Protein 8RHA (pdb70)

Secondary structure (DSSP, 8-state):
-EEEEEE--TTS-GGGEEEEEETTEEEEEEEEE-TTS-EEEEEEEEEE--TTB-GGG-EEEE-TTS-EEEEEEB--/-PPPPEEEEEE--TTS-GGGEEEEEETTEEEEEEEEE-TTSSEEEEEEEEEE--TTB-GGG-EEEE-TTS-EEEEEEB--/-EEEEEE--TTS-GGGEEEEEETTEEEEEEEEE-TT--EEEEEEEEEE--TTB-GGG-EEEE-TTS-EEEEEEB-

Foldseek 3Di:
DKDKDKAAPQVADPVQWDWDDDFQKIKIKGFDADPVRHTPDIDMDIDGHPPQWGPVQWDWDQDPSRIIMIMTDGHD/DDFADKDKDKAAQQVADPVQWDWDDDFFKIKIKGFDADPVGHTDDIDMDIDGHDPQWGRVQWDKDQDPSRMMMIMTTGHD/DKDKDKAAQQVADPVQWDWDFDFFKIKIKGFDADPVGHTPDIDMDIDGHDPQWGRVQWDKDADPSGMMMIMTDGD

InterPro domains:
  IPR001436 Alpha crystallin/Small heat shock protein, animal type [PR00299] (76-96)
  IPR001436 Alpha crystallin/Small heat shock protein, animal type [PR00299] (132-153)
  IPR002068 Alpha crystallin/Hsp20 domain [PF00011] (76-159)
  IPR002068 Alpha crystallin/Hsp20 domain [PS01031] (62-170)
  IPR008978 HSP20-like chaperone [G3DSA:2.60.40.790] (66-163)
  IPR008978 HSP20-like chaperone [SSF49764] (74-158)
  IPR037885 Heat shock protein beta-7, ACD domain [cd06479] (73-153)

Nearest PDB structures (foldseek):
  8rha-assembly1_A  TM=9.600E-01  e=6.305E-13  Homo sapiens
  4m5t-assembly3_C  TM=8.493E-01  e=4.809E-07  Homo sapiens
  4ydz-assembly1_B  TM=8.385E-01  e=1.615E-06  Caenorhabditis elegans
  2bol-assembly1_A  TM=8.672E-01  e=1.383E-05  Taenia saginata
  6dv5-assembly1_V  TM=8.567E-01  e=5.477E-05  Homo sapiens

B-factor: mean 62.65, std 20.01, range [32.76, 140.18]

Radius of gyration: 18.68 Å; Cα contacts (8 Å, |Δi|>4): 519; chains: 3; bounding box: 46×53×41 Å

Sequence (231 aa):
DAYEFAVDVRDFSPEDIIVTTSNNHIEVRAEKLAADGTVMNTFAHKSQLPEDVDPTSVTSALREDGSLTIRARRHPKTLGDAYEFAVDVRDFSPEDIIVTTSNNHHIEVRAEKLAADGTVMNTFAHKSQLPEDVDPTSVTSALREDGSLTIRARRHPDAYEFAVDVRDFSPEDIIVTTSNNHIEVRAEKLAADGTVMNTFAHKSQLPEDVDPTSVTSALREDGSLTIRARRH

GO terms:
  GO:0005634 nucleus (C, IDA)
  GO:0005737 cytoplasm (C, IDA)
  GO:0005515 protein binding (F, TAS)
  GO:0006986 response to unfolded protein (P, TAS)
  GO:0008016 regulation of heart contraction (P, TAS)
  GO:0005515 protein binding (F, IPI)

Structure (mmCIF, N/CA/C/O backbone):
data_8RHA
#
_entry.id   8RHA
#
_cell.length_a   57.858
_cell.length_b   57.858
_cell.length_c   167.340
_cell.angle_alpha   90.00
_cell.angle_beta   90.00
_cell.angle_gamma   90.00
#
_symmetry.space_group_name_H-M   'P 41 21 2'
#
loop_
_entity.id
_entity.type
_entity.pdbx_description
1 polymer 'Heat shock protein beta-7'
2 water water
#
loop_
_atom_site.group_PDB
_atom_site.id
_atom_site.type_symbol
_atom_site.label_atom_id
_atom_site.label_alt_id
_atom_site.label_comp_id
_atom_site.label_asym_id
_atom_site.label_entity_id
_atom_site.label_seq_id
_atom_site.pdbx_PDB_ins_code
_atom_site.Cartn_x
_atom_site.Cartn_y
_atom_site.Cartn_z
_atom_site.occupancy
_atom_site.B_iso_or_equiv
_atom_site.auth_seq_id
_atom_si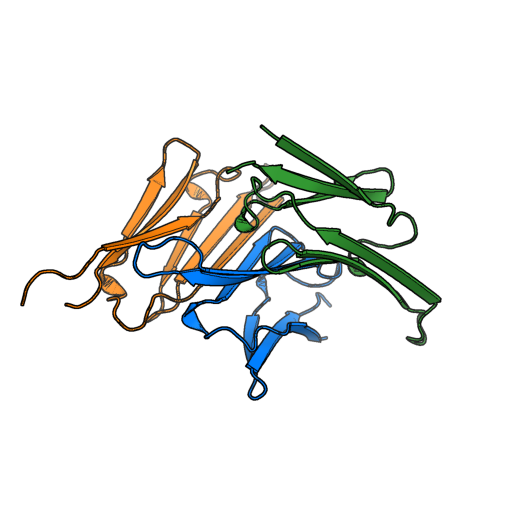te.auth_comp_id
_atom_site.auth_asym_id
_atom_site.auth_atom_id
_atom_site.pdbx_PDB_model_num
ATOM 1 N N . ASP A 1 10 ? 24.295 33.906 -2.164 1.00 97.43 85 ASP A N 1
ATOM 2 C CA . ASP A 1 10 ? 24.595 33.168 -0.907 1.00 96.39 85 ASP A CA 1
ATOM 3 C C . ASP A 1 10 ? 23.360 32.365 -0.492 1.00 91.31 85 ASP A C 1
ATOM 4 O O . ASP A 1 10 ? 22.230 32.824 -0.638 1.00 88.94 85 ASP A O 1
ATOM 9 N N . ALA A 1 11 ? 23.597 31.161 0.037 1.00 88.43 86 ALA A N 1
ATOM 10 C CA . ALA A 1 11 ? 22.530 30.192 0.221 1.00 82.87 86 ALA A CA 1
ATOM 11 C C . ALA A 1 11 ? 21.845 30.408 1.570 1.00 78.93 86 ALA A C 1
ATOM 12 O O . ALA A 1 11 ? 22.480 30.836 2.523 1.00 82.19 86 ALA A O 1
ATOM 14 N N . TYR A 1 12 ? 20.542 30.103 1.629 1.00 70.76 87 TYR A N 1
ATOM 15 C CA . TYR A 1 12 ? 19.778 30.061 2.865 1.00 65.41 87 TYR A CA 1
ATOM 16 C C . TYR A 1 12 ? 19.137 28.684 2.973 1.00 61.43 87 TYR A C 1
ATOM 17 O O . TYR A 1 12 ? 18.695 28.114 1.979 1.00 61.10 87 TYR A O 1
ATOM 26 N N . GLU A 1 13 ? 19.079 28.149 4.195 1.00 58.81 88 GLU A N 1
ATOM 27 C CA . GLU A 1 13 ? 18.608 26.796 4.398 1.00 55.23 88 GLU A CA 1
ATOM 28 C C . GLU A 1 13 ? 18.139 26.625 5.838 1.00 53.54 88 GLU A C 1
ATOM 29 O O . GLU A 1 13 ? 18.739 27.150 6.769 1.00 53.53 88 GLU A O 1
ATOM 35 N N . PHE A 1 14 ? 17.064 25.861 6.021 1.00 50.46 89 PHE A N 1
ATOM 36 C CA . PHE A 1 14 ? 16.684 25.406 7.349 1.00 48.05 89 PHE A CA 1
ATOM 37 C C . PHE A 1 14 ? 15.997 24.057 7.199 1.00 45.67 89 PHE A C 1
ATOM 38 O O . PHE A 1 14 ? 15.614 23.670 6.091 1.00 45.06 89 PHE A O 1
ATOM 46 N N . ALA A 1 15 ? 15.885 23.357 8.331 1.00 45.30 90 ALA A N 1
ATOM 47 C CA . ALA A 1 15 ? 15.390 21.987 8.366 1.00 44.24 90 ALA A CA 1
ATOM 48 C C . ALA A 1 15 ? 14.160 21.914 9.251 1.00 42.18 90 ALA A C 1
ATOM 49 O O . ALA A 1 15 ? 14.088 22.624 10.237 1.00 42.58 90 ALA A O 1
ATOM 51 N N . VAL A 1 16 ? 13.205 21.059 8.886 1.00 41.52 91 VAL A N 1
ATOM 52 C CA . VAL A 1 16 ? 11.981 20.902 9.649 1.00 41.85 91 VAL A CA 1
ATOM 53 C C . VAL A 1 16 ? 11.784 19.415 9.895 1.00 43.29 91 VAL A C 1
ATOM 54 O O . VAL A 1 16 ? 11.880 18.617 8.975 1.00 41.82 91 VAL A O 1
ATOM 58 N N . ASP A 1 17 ? 11.456 19.063 11.138 1.00 46.32 92 ASP A N 1
ATOM 59 C CA . ASP A 1 17 ? 11.338 17.678 11.535 1.00 48.43 92 ASP A CA 1
ATOM 60 C C . ASP A 1 17 ? 9.943 17.168 11.208 1.00 47.89 92 ASP A C 1
ATOM 61 O O . ASP A 1 17 ? 9.020 17.386 11.979 1.00 50.31 92 ASP A O 1
ATOM 66 N N . VAL A 1 18 ? 9.829 16.462 10.080 1.00 47.12 93 VAL A N 1
ATOM 67 C CA . VAL A 1 18 ? 8.593 15.822 9.665 1.00 47.98 93 VAL A CA 1
ATOM 68 C C . VAL A 1 18 ? 8.792 14.306 9.604 1.00 49.87 93 VAL A C 1
ATOM 69 O O . VAL A 1 18 ? 8.173 13.652 8.776 1.00 49.25 93 VAL A O 1
ATOM 73 N N . ARG A 1 19 ? 9.594 13.751 10.514 1.00 51.93 94 ARG A N 1
ATOM 74 C CA . ARG A 1 19 ? 9.997 12.347 10.435 1.00 56.32 94 ARG A CA 1
ATOM 75 C C . ARG A 1 19 ? 8.832 11.360 10.568 1.00 57.05 94 ARG A C 1
ATOM 76 O O . ARG A 1 19 ? 8.933 10.230 10.110 1.00 57.41 94 ARG A O 1
ATOM 84 N N . ASP A 1 20 ? 7.711 11.780 11.154 1.00 57.26 95 ASP A N 1
ATOM 85 C CA . ASP A 1 20 ? 6.565 10.902 11.304 1.00 59.97 95 ASP A CA 1
ATOM 86 C C . ASP A 1 20 ? 5.708 10.847 10.042 1.00 59.92 95 ASP A C 1
ATOM 87 O O . ASP A 1 20 ? 4.675 10.191 10.053 1.00 64.43 95 ASP A O 1
ATOM 92 N N . PHE A 1 21 ? 6.105 11.531 8.963 1.00 57.57 96 PHE A N 1
ATOM 93 C CA . PHE A 1 21 ? 5.253 11.668 7.793 1.00 56.35 96 PHE A CA 1
ATOM 94 C C . PHE A 1 21 ? 5.993 11.172 6.554 1.00 56.89 96 PHE A C 1
ATOM 95 O O . PHE A 1 21 ? 7.219 11.195 6.507 1.00 54.76 96 PHE A O 1
ATOM 103 N N . SER A 1 22 ? 5.232 10.764 5.542 1.00 59.13 97 SER A N 1
ATOM 104 C CA . SER A 1 22 ? 5.807 10.356 4.275 1.00 63.08 97 SER A CA 1
ATOM 105 C C . SER A 1 22 ? 5.864 11.563 3.350 1.00 61.03 97 SER A C 1
ATOM 106 O O . SER A 1 22 ? 5.117 12.528 3.531 1.00 63.44 97 SER A O 1
ATOM 109 N N . PRO A 1 23 ? 6.702 11.522 2.289 1.00 60.22 98 PRO A N 1
ATOM 110 C CA . PRO A 1 23 ? 6.802 12.632 1.345 1.00 56.57 98 PRO A CA 1
ATOM 111 C C . PRO A 1 23 ? 5.457 13.074 0.774 1.00 53.37 98 PRO A C 1
ATOM 112 O O . PRO A 1 23 ? 5.228 14.256 0.601 1.00 52.07 98 PRO A O 1
ATOM 116 N N . GLU A 1 24 ? 4.556 12.134 0.498 1.00 54.75 99 GLU A N 1
ATOM 117 C CA . GLU A 1 24 ? 3.289 12.471 -0.134 1.00 56.32 99 GLU A CA 1
ATOM 118 C C . GLU A 1 24 ? 2.401 13.260 0.825 1.00 52.25 99 GLU A C 1
ATOM 119 O O . GLU A 1 24 ? 1.375 13.783 0.417 1.00 51.78 99 GLU A O 1
ATOM 125 N N . ASP A 1 25 ? 2.748 13.281 2.118 1.00 50.33 100 ASP A N 1
ATOM 126 C CA . ASP A 1 25 ? 1.919 13.913 3.128 1.00 47.99 100 ASP A CA 1
ATOM 127 C C . ASP A 1 25 ? 2.275 15.388 3.280 1.00 44.68 100 ASP A C 1
ATOM 128 O O . ASP A 1 25 ? 1.576 16.110 3.995 1.00 43.49 100 ASP A O 1
ATOM 133 N N . ILE A 1 26 ? 3.379 15.817 2.654 1.00 42.59 101 ILE A N 1
ATOM 134 C CA . ILE A 1 26 ? 3.949 17.124 2.925 1.00 40.74 101 ILE A CA 1
ATOM 135 C C . ILE A 1 26 ? 3.511 18.164 1.892 1.00 38.91 101 ILE A C 1
ATOM 136 O O . ILE A 1 26 ? 3.495 17.923 0.696 1.00 38.90 101 ILE A O 1
ATOM 141 N N . ILE A 1 27 ? 3.241 19.367 2.396 1.00 39.00 102 ILE A N 1
ATOM 142 C CA . ILE A 1 27 ? 2.875 20.519 1.599 1.00 38.77 102 ILE A CA 1
ATOM 143 C C . ILE A 1 27 ? 3.793 21.667 1.975 1.00 35.93 102 ILE A C 1
ATOM 144 O O . ILE A 1 27 ? 3.989 21.922 3.162 1.00 34.30 102 ILE A O 1
ATOM 149 N N . VAL A 1 28 ? 4.326 22.359 0.961 1.00 34.91 103 VAL A N 1
ATOM 150 C CA . VAL A 1 28 ? 5.086 23.571 1.204 1.00 34.40 103 VAL A CA 1
ATOM 151 C C . VAL A 1 28 ? 4.344 24.734 0.554 1.00 34.70 103 VAL A C 1
ATOM 152 O O . VAL A 1 28 ? 4.057 24.695 -0.632 1.00 36.41 103 VAL A O 1
ATOM 156 N N . THR A 1 29 ? 4.054 25.764 1.344 1.00 34.07 104 THR A N 1
ATOM 157 C CA . THR A 1 29 ? 3.375 26.950 0.858 1.00 36.67 104 THR A CA 1
ATOM 158 C C . THR A 1 29 ? 4.243 28.168 1.105 1.00 35.59 104 THR A C 1
ATOM 159 O O . THR A 1 29 ? 4.762 28.301 2.199 1.00 36.41 104 THR A O 1
ATOM 163 N N . THR A 1 30 ? 4.298 29.073 0.131 1.00 36.88 105 THR A N 1
ATOM 164 C CA . THR A 1 30 ? 4.858 30.385 0.361 1.00 36.74 105 THR A CA 1
ATOM 165 C C . THR A 1 30 ? 3.806 31.430 0.009 1.00 38.46 105 THR A C 1
ATOM 166 O O . THR A 1 30 ? 3.071 31.309 -0.961 1.00 40.48 105 THR A O 1
ATOM 170 N N . SER A 1 31 ? 3.790 32.472 0.829 1.00 38.35 106 SER A N 1
ATOM 171 C CA . SER A 1 31 ? 2.990 33.645 0.627 1.00 42.20 106 SER A CA 1
ATOM 172 C C . SER A 1 31 ? 3.867 34.868 0.903 1.00 43.70 106 SER A C 1
ATOM 173 O O . SER A 1 31 ? 4.162 35.150 2.057 1.00 43.18 106 SER A O 1
ATOM 176 N N . ASN A 1 32 ? 4.284 35.563 -0.163 1.00 46.43 107 ASN A N 1
ATOM 177 C CA . ASN A 1 32 ? 5.360 36.538 -0.094 1.00 48.08 107 ASN A CA 1
ATOM 178 C C . ASN A 1 32 ? 6.537 35.876 0.611 1.00 46.29 107 ASN A C 1
ATOM 179 O O . ASN A 1 32 ? 7.031 34.878 0.132 1.00 46.37 107 ASN A O 1
ATOM 184 N N . ASN A 1 33 ? 6.939 36.387 1.774 1.00 47.29 108 ASN A N 1
ATOM 185 C CA . ASN A 1 33 ? 8.107 35.856 2.458 1.00 47.52 108 ASN A CA 1
ATOM 186 C C . ASN A 1 33 ? 7.702 34.924 3.603 1.00 43.47 108 ASN A C 1
ATOM 187 O O . ASN A 1 33 ? 8.573 34.437 4.327 1.00 41.59 108 ASN A O 1
ATOM 192 N N . HIS A 1 34 ? 6.405 34.621 3.739 1.00 42.13 109 HIS A N 1
ATOM 193 C CA . HIS A 1 34 ? 5.946 33.640 4.709 1.00 41.30 109 HIS A CA 1
ATOM 194 C C . HIS A 1 34 ? 6.055 32.241 4.114 1.00 41.23 109 HIS A C 1
ATOM 195 O O . HIS A 1 34 ? 5.736 32.024 2.946 1.00 41.70 109 HIS A O 1
ATOM 202 N N . ILE A 1 35 ? 6.565 31.299 4.914 1.00 39.40 110 ILE A N 1
ATOM 203 C CA . ILE A 1 35 ? 6.692 29.936 4.461 1.00 37.87 110 ILE A CA 1
ATOM 204 C C . ILE A 1 35 ? 6.073 28.997 5.493 1.00 37.07 110 ILE A C 1
ATOM 205 O O . ILE A 1 35 ? 6.293 29.129 6.682 1.00 37.58 110 ILE A O 1
ATOM 210 N N . GLU A 1 36 ? 5.336 28.012 4.995 1.00 36.34 111 GLU A N 1
ATOM 211 C CA . GLU A 1 36 ? 4.672 27.021 5.818 1.00 36.80 111 GLU A CA 1
ATOM 212 C C . GLU A 1 36 ? 4.986 25.638 5.260 1.00 33.67 111 GLU A C 1
ATOM 213 O O . GLU A 1 36 ? 4.763 25.368 4.091 1.00 33.29 111 GLU A O 1
ATOM 219 N N . VAL A 1 37 ? 5.547 24.791 6.124 1.00 35.66 112 VAL A N 1
ATOM 220 C CA . VAL A 1 37 ? 5.658 23.360 5.896 1.00 35.43 112 VAL A CA 1
ATOM 221 C C . VAL A 1 37 ? 4.608 22.660 6.752 1.00 36.76 112 VAL A C 1
ATOM 222 O O . VAL A 1 37 ? 4.544 22.844 7.965 1.00 37.82 112 VAL A O 1
ATOM 226 N N . ARG A 1 38 ? 3.750 21.904 6.080 1.00 36.72 113 ARG A N 1
ATOM 227 C CA . ARG A 1 38 ? 2.591 21.278 6.666 1.00 39.54 113 ARG A CA 1
ATOM 228 C C . ARG A 1 38 ? 2.621 19.799 6.312 1.00 42.00 113 ARG A C 1
ATOM 229 O O . ARG A 1 38 ? 3.090 19.418 5.236 1.00 44.18 113 ARG A O 1
ATOM 237 N N . ALA A 1 39 ? 2.060 18.973 7.187 1.00 43.57 114 ALA A N 1
ATOM 238 C CA . ALA A 1 39 ? 1.957 17.550 6.915 1.00 45.13 114 ALA A CA 1
ATOM 239 C C . ALA A 1 39 ? 0.692 17.034 7.574 1.00 48.93 114 ALA A C 1
ATOM 240 O O . ALA A 1 39 ? 0.303 17.508 8.647 1.00 48.33 114 ALA A O 1
AT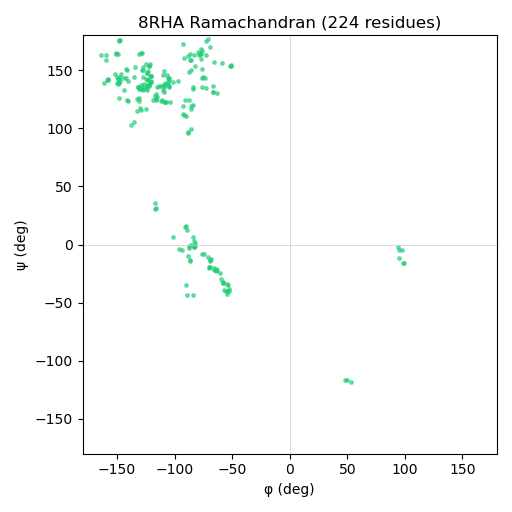OM 242 N N . GLU A 1 40 ? 0.039 16.104 6.875 1.00 52.94 115 GLU A N 1
ATOM 243 C CA . GLU A 1 40 ? -1.196 15.509 7.332 1.00 59.73 115 GLU A CA 1
ATOM 244 C C . GLU A 1 40 ? -1.205 14.031 6.963 1.00 63.28 115 GLU A C 1
ATOM 245 O O . GLU A 1 40 ? -0.764 13.639 5.877 1.00 67.40 115 GLU A O 1
ATOM 251 N N . LYS A 1 41 ? -1.773 13.218 7.853 1.00 64.44 116 LYS A N 1
ATOM 252 C CA . LYS A 1 41 ? -2.183 11.859 7.543 1.00 66.94 116 LYS A CA 1
ATOM 253 C C . LYS A 1 41 ? -3.704 11.826 7.590 1.00 68.37 116 LYS A C 1
ATOM 254 O O . LYS A 1 41 ? -4.294 12.377 8.527 1.00 66.52 116 LYS A O 1
ATOM 260 N N . LEU A 1 42 ? -4.324 11.163 6.603 1.00 71.42 117 LEU A N 1
ATOM 261 C CA . LEU A 1 42 ? -5.774 11.022 6.560 1.00 75.25 117 LEU A CA 1
ATOM 262 C C . LEU A 1 42 ? -6.168 9.592 6.897 1.00 77.99 117 LEU A C 1
ATOM 263 O O . LEU A 1 42 ? -5.495 8.658 6.477 1.00 78.35 117 LEU A O 1
ATOM 268 N N . ALA A 1 43 ? -7.240 9.450 7.687 1.00 80.74 118 ALA A N 1
ATOM 269 C CA . ALA A 1 43 ? -7.851 8.162 7.980 1.00 84.27 118 ALA A CA 1
ATOM 270 C C . ALA A 1 43 ? -8.568 7.636 6.743 1.00 86.96 118 ALA A C 1
ATOM 271 O O . ALA A 1 43 ? -8.650 8.327 5.729 1.00 83.71 118 ALA A O 1
ATOM 273 N N . ALA A 1 44 ? -9.110 6.416 6.875 1.00 93.04 119 ALA A N 1
ATOM 274 C CA . ALA A 1 44 ? -9.916 5.781 5.845 1.00 97.57 119 ALA A CA 1
ATOM 275 C C . ALA A 1 44 ? -11.071 6.692 5.436 1.00 99.08 119 ALA A C 1
ATOM 276 O O . ALA A 1 44 ? -11.348 6.826 4.246 1.00 101.17 119 ALA A O 1
ATOM 278 N N . ASP A 1 45 ? -11.723 7.332 6.421 1.00 99.19 120 ASP A N 1
ATOM 279 C CA . ASP A 1 45 ? -12.867 8.193 6.148 1.00 99.74 120 ASP A CA 1
ATOM 280 C C . ASP A 1 45 ? -12.420 9.537 5.561 1.00 96.11 120 ASP A C 1
ATOM 281 O O . ASP A 1 45 ? -13.252 10.338 5.147 1.00 98.08 120 ASP A O 1
ATOM 286 N N . GLY A 1 46 ? -11.109 9.800 5.532 1.00 91.80 121 GLY A N 1
ATOM 287 C CA . GLY A 1 46 ? -10.580 10.980 4.868 1.00 87.62 121 GLY A CA 1
ATOM 288 C C . GLY A 1 46 ? -10.397 12.164 5.820 1.00 85.50 121 GLY A C 1
ATOM 289 O O . GLY A 1 46 ? -9.904 13.222 5.424 1.00 82.16 121 GLY A O 1
ATOM 290 N N . THR A 1 47 ? -10.785 11.985 7.088 1.00 86.68 122 THR A N 1
ATOM 291 C CA . THR A 1 47 ? -10.518 12.983 8.110 1.00 85.28 122 THR A CA 1
ATOM 292 C C . THR A 1 47 ? -9.049 12.906 8.525 1.00 81.86 122 THR A C 1
ATOM 293 O O . THR A 1 47 ? -8.341 11.947 8.206 1.00 80.80 122 THR A O 1
ATOM 297 N N . VAL A 1 48 ? -8.603 13.948 9.238 1.00 78.91 123 VAL A N 1
ATOM 298 C CA . VAL A 1 48 ? -7.199 14.116 9.575 1.00 75.80 123 VAL A CA 1
ATOM 299 C C . VAL A 1 48 ? -6.891 13.338 10.854 1.00 74.84 123 VAL A C 1
ATOM 300 O O . VAL A 1 48 ? -7.481 13.610 11.895 1.00 75.95 123 VAL A O 1
ATOM 304 N N . MET A 1 49 ? -5.969 12.366 10.760 1.00 73.97 124 MET A N 1
ATOM 305 C CA . MET A 1 49 ? -5.536 11.628 11.938 1.00 75.10 124 MET A CA 1
ATOM 306 C C . MET A 1 49 ? -4.334 12.303 12.594 1.00 70.99 124 MET A C 1
ATOM 307 O O . MET A 1 49 ? -4.253 12.273 13.814 1.00 71.90 124 MET A O 1
ATOM 312 N N . ASN A 1 50 ? -3.422 12.904 11.818 1.00 65.87 125 ASN A N 1
ATOM 313 C CA . ASN A 1 50 ? -2.203 13.466 12.369 1.00 62.39 125 ASN A CA 1
ATOM 314 C C . ASN A 1 50 ? -1.794 14.676 11.542 1.00 57.44 125 ASN A C 1
ATOM 315 O O . ASN A 1 50 ? -1.688 14.555 10.333 1.00 55.48 125 ASN A O 1
ATOM 320 N N . THR A 1 51 ? -1.587 15.822 12.194 1.00 54.64 126 THR A N 1
ATOM 321 C CA . THR A 1 51 ? -1.373 17.078 11.495 1.00 51.82 126 THR A CA 1
ATOM 322 C C . THR A 1 51 ? -0.216 17.815 12.146 1.00 47.36 126 THR A C 1
ATOM 323 O O . THR A 1 51 ? -0.055 17.758 13.352 1.00 47.13 126 THR A O 1
ATOM 327 N N . PHE A 1 52 ? 0.568 18.503 11.319 1.00 44.99 127 PHE A N 1
ATOM 328 C CA . PHE A 1 52 ? 1.753 19.220 11.750 1.00 43.19 127 PHE A CA 1
ATOM 329 C C . PHE A 1 52 ? 1.953 20.431 10.844 1.00 40.43 127 PHE A C 1
ATOM 330 O O . PHE A 1 52 ? 1.728 20.340 9.654 1.00 39.88 127 PHE A O 1
ATOM 338 N N . ALA A 1 53 ? 2.389 21.557 11.405 1.00 39.23 128 ALA A N 1
ATOM 339 C CA . ALA A 1 53 ? 2.648 22.751 10.620 1.00 38.33 128 ALA A CA 1
ATOM 340 C C . ALA A 1 53 ? 3.770 23.559 11.278 1.00 38.35 128 ALA A C 1
ATOM 341 O O . ALA A 1 53 ? 3.811 23.700 12.499 1.00 38.87 128 ALA A O 1
ATOM 343 N N . HIS A 1 54 ? 4.649 24.088 10.428 1.00 36.50 129 HIS A N 1
ATOM 344 C CA . HIS A 1 54 ? 5.778 24.901 10.819 1.00 35.77 129 HIS A CA 1
ATOM 345 C C . HIS A 1 54 ? 5.708 26.149 9.955 1.00 35.79 129 HIS A C 1
ATOM 346 O O . HIS A 1 54 ? 5.783 26.056 8.735 1.00 35.13 129 HIS A O 1
ATOM 353 N N . LYS A 1 55 ? 5.497 27.295 10.610 1.00 37.84 130 LYS A N 1
ATOM 354 C CA . LYS A 1 55 ? 5.327 28.571 9.934 1.00 39.43 130 LYS A CA 1
ATOM 355 C C . LYS A 1 55 ? 6.467 29.476 10.364 1.00 37.72 130 LYS A C 1
ATOM 356 O O . LYS A 1 55 ? 6.717 29.639 11.549 1.00 36.61 130 LYS A O 1
ATOM 362 N N . SER A 1 56 ? 7.150 30.043 9.376 1.00 37.59 131 SER A N 1
ATOM 363 C CA . SER A 1 56 ? 8.265 30.929 9.625 1.00 39.02 131 SER A CA 1
ATOM 364 C C . SER A 1 56 ? 8.316 31.979 8.526 1.00 39.96 131 SER A C 1
ATOM 365 O O . SER A 1 56 ? 7.512 31.960 7.602 1.00 39.66 131 SER A O 1
ATOM 368 N N . GLN A 1 57 ? 9.244 32.919 8.658 1.00 42.02 132 GLN A N 1
ATOM 369 C CA . GLN A 1 57 ? 9.381 33.983 7.689 1.00 44.99 132 GLN A CA 1
ATOM 370 C C . GLN A 1 57 ? 10.800 33.996 7.135 1.00 43.88 132 GLN A C 1
ATOM 371 O O . GLN A 1 57 ? 11.755 33.951 7.896 1.00 43.23 132 GLN A O 1
ATOM 377 N N . LEU A 1 58 ? 10.919 34.084 5.809 1.00 43.24 133 LEU A N 1
ATOM 378 C CA . LEU A 1 58 ? 12.217 34.118 5.157 1.00 46.22 133 LEU A CA 1
ATOM 379 C C . LEU A 1 58 ? 12.818 35.496 5.359 1.00 47.63 133 LEU A C 1
ATOM 380 O O . LEU A 1 58 ? 12.078 36.468 5.357 1.00 47.09 133 LEU A O 1
ATOM 385 N N . PRO A 1 59 ? 14.149 35.634 5.539 1.00 49.73 134 PRO A N 1
ATOM 386 C CA . PRO A 1 59 ? 14.782 36.953 5.581 1.00 53.87 134 PRO A CA 1
ATOM 387 C C . PRO A 1 59 ? 14.401 37.819 4.382 1.00 56.13 134 PRO A C 1
ATOM 388 O O . PRO A 1 59 ? 14.109 37.311 3.297 1.00 55.58 134 PRO A O 1
ATOM 392 N N . GLU A 1 60 ? 14.457 39.136 4.580 1.00 60.94 135 GLU A N 1
ATOM 393 C CA . GLU A 1 60 ? 14.023 40.074 3.560 1.00 64.48 135 GLU A CA 1
ATOM 394 C C . GLU A 1 60 ? 14.797 39.872 2.260 1.00 64.82 135 GLU A C 1
ATOM 395 O O . GLU A 1 60 ? 14.236 40.056 1.183 1.00 65.51 135 GLU A O 1
ATOM 401 N N . ASP A 1 61 ? 16.072 39.483 2.367 1.00 63.73 136 ASP A N 1
ATOM 402 C CA . ASP A 1 61 ? 16.948 39.415 1.216 1.00 66.84 136 ASP A CA 1
ATOM 403 C C . ASP A 1 61 ? 16.885 38.047 0.536 1.00 66.78 136 ASP A C 1
ATOM 404 O O . ASP A 1 61 ? 17.736 37.756 -0.292 1.00 71.80 136 ASP A O 1
ATOM 409 N N . VAL A 1 62 ? 15.905 37.202 0.867 1.00 62.43 137 VAL A N 1
ATOM 410 C CA . VAL A 1 62 ? 15.776 35.902 0.234 1.00 60.32 137 VAL A CA 1
ATOM 411 C C . VAL A 1 62 ? 14.617 35.937 -0.764 1.00 59.89 137 VAL A C 1
ATOM 412 O O . VAL A 1 62 ? 13.564 36.491 -0.474 1.00 59.33 137 VAL A O 1
ATOM 416 N N . ASP A 1 63 ? 14.779 35.267 -1.912 1.00 59.32 138 ASP A N 1
ATOM 417 C CA . ASP A 1 63 ? 13.762 35.287 -2.947 1.00 58.76 138 ASP A CA 1
ATOM 418 C C . ASP A 1 63 ? 12.771 34.138 -2.759 1.00 55.29 138 ASP A C 1
ATOM 419 O O . ASP A 1 63 ? 13.092 32.981 -3.013 1.00 53.48 138 ASP A O 1
ATOM 424 N N . PRO A 1 64 ? 11.505 34.426 -2.378 1.00 53.84 139 PRO A N 1
ATOM 425 C CA . PRO A 1 64 ? 10.561 33.358 -2.055 1.00 51.80 139 PRO A CA 1
ATOM 426 C C . PRO A 1 64 ? 10.296 32.382 -3.207 1.00 53.00 139 PRO A C 1
ATOM 427 O O . PRO A 1 64 ? 10.009 31.218 -2.952 1.00 50.66 139 PRO A O 1
ATOM 431 N N . THR A 1 65 ? 10.397 32.874 -4.454 1.00 56.83 140 THR A N 1
ATOM 432 C CA . THR A 1 65 ? 10.155 32.060 -5.636 1.00 58.77 140 THR A CA 1
ATOM 433 C C . THR A 1 65 ? 11.267 31.026 -5.816 1.00 59.28 140 THR A C 1
ATOM 434 O O . THR A 1 65 ? 11.044 30.039 -6.509 1.00 59.90 140 THR A O 1
ATOM 438 N N . SER A 1 66 ? 12.437 31.240 -5.190 1.00 59.37 141 SER A N 1
ATOM 439 C CA . SER A 1 66 ? 13.602 30.374 -5.354 1.00 59.16 141 SER A CA 1
ATOM 440 C C . SER A 1 66 ? 13.590 29.206 -4.368 1.00 57.46 141 SER A C 1
ATOM 441 O O . SER A 1 66 ? 14.493 28.376 -4.374 1.00 58.19 141 SER A O 1
ATOM 444 N N . VAL A 1 67 ? 12.577 29.146 -3.501 1.00 55.43 142 VAL A N 1
ATOM 445 C CA . VAL A 1 67 ? 12.486 28.118 -2.477 1.00 50.53 142 VAL A CA 1
ATOM 446 C C . VAL A 1 67 ? 12.363 26.747 -3.126 1.00 48.43 142 VAL A C 1
ATOM 447 O O . VAL A 1 67 ? 11.480 26.528 -3.952 1.00 44.79 142 VAL A O 1
ATOM 451 N N . THR A 1 68 ? 13.200 25.806 -2.679 1.00 48.98 143 THR A N 1
ATOM 452 C CA . THR A 1 68 ? 12.989 24.402 -3.027 1.00 49.04 143 THR A CA 1
ATOM 453 C C . THR A 1 68 ? 13.038 23.594 -1.739 1.00 45.69 143 THR A C 1
ATOM 454 O O . THR A 1 68 ? 13.485 24.087 -0.710 1.00 48.19 143 THR A O 1
ATOM 458 N N . SER A 1 69 ? 12.563 22.354 -1.801 1.00 43.41 144 SER A N 1
ATOM 459 C CA . SER A 1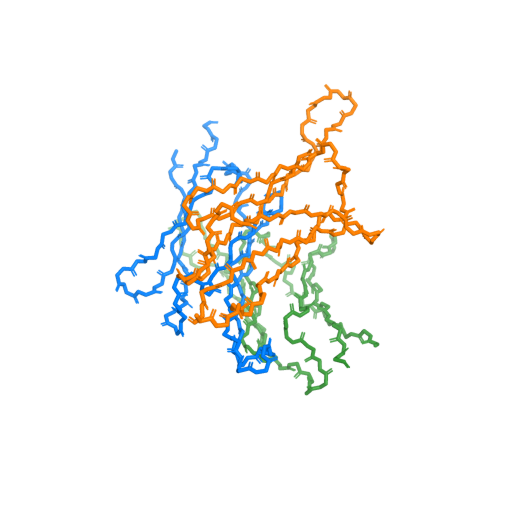 69 ? 12.515 21.519 -0.615 1.00 41.40 144 SER A CA 1
ATOM 460 C C . SER A 1 69 ? 13.051 20.140 -0.965 1.00 39.62 144 SER A C 1
ATOM 461 O O . SER A 1 69 ? 13.017 19.754 -2.118 1.00 40.38 144 SER A O 1
ATOM 464 N N . ALA A 1 70 ? 13.598 19.450 0.033 1.00 39.16 145 ALA A N 1
ATOM 465 C CA . ALA A 1 70 ? 14.050 18.085 -0.137 1.00 39.76 145 ALA A CA 1
ATOM 466 C C . ALA A 1 70 ? 13.849 17.306 1.159 1.00 40.45 145 ALA A C 1
ATOM 467 O O . ALA A 1 70 ? 13.950 17.875 2.242 1.00 39.12 145 ALA A O 1
ATOM 469 N N . LEU A 1 71 ? 13.555 16.010 1.039 1.00 42.42 146 LEU A N 1
ATOM 470 C CA . LEU A 1 71 ? 13.440 15.147 2.207 1.00 43.80 146 LEU A CA 1
ATOM 471 C C . LEU A 1 71 ? 14.793 14.502 2.455 1.00 44.47 146 LEU A C 1
ATOM 472 O O . LEU A 1 71 ? 15.284 13.762 1.619 1.00 43.67 146 LEU A O 1
ATOM 477 N N . ARG A 1 72 ? 15.367 14.772 3.620 1.00 45.35 147 ARG A N 1
ATOM 478 C CA . ARG A 1 72 ? 16.724 14.360 3.917 1.00 48.67 147 ARG A CA 1
ATOM 479 C C . ARG A 1 72 ? 16.681 12.956 4.505 1.00 50.33 147 ARG A C 1
ATOM 480 O O . ARG A 1 72 ? 15.630 12.496 4.949 1.00 49.55 147 ARG A O 1
ATOM 488 N N . GLU A 1 73 ? 17.836 12.284 4.492 1.00 51.92 148 GLU A N 1
ATOM 489 C CA . GLU A 1 73 ? 17.920 10.876 4.837 1.00 54.55 148 GLU A CA 1
ATOM 490 C C . GLU A 1 73 ? 17.504 10.637 6.288 1.00 56.45 148 GLU A C 1
ATOM 491 O O . GLU A 1 73 ? 17.127 9.525 6.628 1.00 59.21 148 GLU A O 1
ATOM 497 N N . ASP A 1 74 ? 17.560 11.670 7.136 1.00 57.10 149 ASP A N 1
ATOM 498 C CA . ASP A 1 74 ? 17.150 11.548 8.527 1.00 59.44 149 ASP A CA 1
ATOM 499 C C . ASP A 1 74 ? 15.635 11.706 8.675 1.00 58.46 149 ASP A C 1
ATOM 500 O O . ASP A 1 74 ? 15.133 11.637 9.783 1.00 58.74 149 ASP A O 1
ATOM 505 N N . GLY A 1 75 ? 14.910 11.960 7.577 1.00 57.78 150 GLY A N 1
ATOM 506 C CA . GLY A 1 75 ? 13.458 12.072 7.597 1.00 57.28 150 GLY A CA 1
ATOM 507 C C . GLY A 1 75 ? 12.941 13.515 7.728 1.00 56.95 150 GLY A C 1
ATOM 508 O O . GLY A 1 75 ? 11.747 13.780 7.514 1.00 61.08 150 GLY A O 1
ATOM 509 N N . SER A 1 76 ? 13.827 14.466 8.044 1.00 54.20 151 SER A N 1
ATOM 510 C CA . SER A 1 76 ? 13.432 15.861 8.076 1.00 53.33 151 SER A CA 1
ATOM 511 C C . SER A 1 76 ? 13.398 16.439 6.656 1.00 50.48 151 SER A C 1
ATOM 512 O O . SER A 1 76 ? 13.886 15.849 5.707 1.00 50.65 151 SER A O 1
ATOM 515 N N . LEU A 1 77 ? 12.768 17.608 6.532 1.00 46.80 152 LEU A N 1
ATOM 516 C CA . LEU A 1 77 ? 12.612 18.309 5.276 1.00 45.02 152 LEU A CA 1
ATOM 517 C C . LEU A 1 77 ? 13.471 19.567 5.285 1.00 43.90 152 LEU A C 1
ATOM 518 O O . LEU A 1 77 ? 13.472 20.314 6.256 1.00 45.67 152 LEU A O 1
ATOM 523 N N . THR A 1 78 ? 14.214 19.787 4.204 1.00 43.68 153 THR A N 1
ATOM 524 C CA . THR A 1 78 ? 15.073 20.947 4.104 1.00 44.28 153 THR A CA 1
ATOM 525 C C . THR A 1 78 ? 14.426 21.932 3.149 1.00 41.93 153 THR A C 1
ATOM 526 O O . THR A 1 78 ? 13.898 21.548 2.113 1.00 41.01 153 THR A O 1
ATOM 530 N N . ILE A 1 79 ? 14.495 23.203 3.550 1.00 41.12 154 ILE A N 1
ATOM 531 C CA . ILE A 1 79 ? 14.107 24.324 2.721 1.00 40.51 154 ILE A CA 1
ATOM 532 C C . ILE A 1 79 ? 15.370 25.051 2.307 1.00 41.75 154 ILE A C 1
ATOM 533 O O . ILE A 1 79 ? 16.136 25.437 3.175 1.00 42.33 154 ILE A O 1
ATOM 538 N N . ARG A 1 80 ? 15.596 25.179 0.997 1.00 43.65 155 ARG A N 1
ATOM 539 C CA . ARG A 1 80 ? 16.753 25.915 0.505 1.00 48.14 155 ARG A CA 1
ATOM 540 C C . ARG A 1 80 ? 16.267 27.013 -0.431 1.00 51.01 155 ARG A C 1
ATOM 541 O O . ARG A 1 80 ? 15.247 26.880 -1.112 1.00 51.91 155 ARG A O 1
ATOM 549 N N . ALA A 1 81 ? 16.999 28.122 -0.426 1.00 55.61 156 ALA A N 1
ATOM 550 C CA . ALA A 1 81 ? 16.586 29.307 -1.157 1.00 59.20 156 ALA A CA 1
ATOM 551 C C . ALA A 1 81 ? 17.804 30.182 -1.373 1.00 63.38 156 ALA A C 1
ATOM 552 O O . ALA A 1 81 ? 18.789 30.045 -0.660 1.00 64.21 156 ALA A O 1
ATOM 554 N N . ARG A 1 82 ? 17.727 31.068 -2.365 1.00 69.65 157 ARG A N 1
ATOM 555 C CA . ARG A 1 82 ? 18.834 31.959 -2.646 1.00 77.32 157 ARG A CA 1
ATOM 556 C C . ARG A 1 82 ? 18.483 33.369 -2.186 1.00 78.30 157 ARG A C 1
ATOM 557 O O . ARG A 1 82 ? 17.330 33.781 -2.232 1.00 77.01 157 ARG A O 1
ATOM 565 N N . ARG A 1 83 ? 19.512 34.070 -1.716 1.00 81.56 158 ARG A N 1
ATOM 566 C CA . ARG A 1 83 ? 19.429 35.484 -1.414 1.00 84.82 158 ARG A CA 1
ATOM 567 C C . ARG A 1 83 ? 19.604 36.286 -2.698 1.00 89.76 158 ARG A C 1
ATOM 568 O O . ARG A 1 83 ? 20.245 35.826 -3.638 1.00 94.09 158 ARG A O 1
ATOM 576 N N . HIS A 1 84 ? 19.036 37.496 -2.726 1.00 92.20 159 HIS A N 1
ATOM 577 C CA . HIS A 1 84 ? 19.334 38.481 -3.752 1.00 95.89 159 HIS A CA 1
ATOM 578 C C . HIS A 1 84 ? 20.740 39.016 -3.461 1.00 102.27 159 HIS A C 1
ATOM 579 O O . HIS A 1 84 ? 21.064 39.231 -2.291 1.00 102.71 159 HIS A O 1
ATOM 586 N N . PRO A 1 85 ? 21.659 39.158 -4.457 1.00 108.22 160 PRO A N 1
ATOM 587 C CA . PRO A 1 85 ? 22.979 39.755 -4.209 1.00 111.11 160 PRO A CA 1
ATOM 588 C C . PRO A 1 85 ? 22.964 41.277 -4.050 1.00 111.83 160 PRO A C 1
ATOM 589 O O . PRO A 1 85 ? 21.871 41.870 -4.102 1.00 109.52 160 PRO A O 1
ATOM 593 N N . LYS B 1 6 ? -11.938 -4.047 -13.523 1.00 112.71 81 LYS B N 1
ATOM 594 C CA . LYS B 1 6 ? -11.941 -3.519 -12.133 1.00 109.18 81 LYS B CA 1
ATOM 595 C C . LYS B 1 6 ? -12.779 -2.245 -12.067 1.00 107.63 81 LYS B C 1
ATOM 596 O O . LYS B 1 6 ? -12.810 -1.467 -13.019 1.00 107.93 81 LYS B O 1
ATOM 602 N N . THR B 1 7 ? -13.404 -2.031 -10.901 1.00 106.43 82 THR B N 1
ATOM 603 C CA . THR B 1 7 ? -14.255 -0.879 -10.638 1.00 103.43 82 THR B CA 1
ATOM 604 C C . THR B 1 7 ? -13.409 0.387 -10.659 1.00 96.48 82 THR B C 1
ATOM 605 O O . THR B 1 7 ? -12.198 0.335 -10.471 1.00 93.35 82 THR B O 1
ATOM 609 N N . LEU B 1 8 ? -14.069 1.520 -10.910 1.00 94.63 83 LEU B N 1
ATOM 610 C CA . LEU B 1 8 ? -13.406 2.803 -10.937 1.00 88.77 83 LEU B CA 1
ATOM 611 C C . LEU B 1 8 ? -12.918 3.134 -9.530 1.00 85.26 83 LEU B C 1
ATOM 612 O O . LEU B 1 8 ? -13.623 2.939 -8.549 1.00 87.19 83 LEU B O 1
ATOM 617 N N . GLY B 1 9 ? -11.687 3.634 -9.443 1.00 80.42 84 GLY B N 1
ATOM 618 C CA . GLY B 1 9 ? -11.104 3.986 -8.164 1.00 78.70 84 GLY B CA 1
ATOM 619 C C . GLY B 1 9 ? -11.735 5.252 -7.596 1.00 77.03 84 GLY B C 1
ATOM 620 O O . GLY B 1 9 ? -12.382 6.008 -8.310 1.00 79.29 84 GLY B O 1
ATOM 621 N N . ASP B 1 10 ? -11.528 5.462 -6.296 1.00 74.99 85 ASP B N 1
ATOM 622 C CA . ASP B 1 10 ? -12.028 6.627 -5.593 1.00 74.14 85 ASP B CA 1
ATOM 623 C C . ASP B 1 10 ? -11.479 7.900 -6.243 1.00 70.78 85 ASP B C 1
ATOM 624 O O . ASP B 1 10 ? -10.393 7.914 -6.832 1.00 67.72 85 ASP B O 1
ATOM 629 N N . ALA B 1 11 ? -12.203 9.008 -6.055 1.00 70.35 86 ALA B N 1
ATOM 630 C CA . ALA B 1 11 ? -11.725 10.328 -6.430 1.00 68.25 86 ALA B CA 1
ATOM 631 C C . ALA B 1 11 ? -10.698 10.854 -5.423 1.00 63.99 86 ALA B C 1
ATOM 632 O O . ALA B 1 11 ? -10.712 10.487 -4.249 1.00 65.29 86 ALA B O 1
ATOM 634 N N . TYR B 1 12 ? -9.789 11.700 -5.915 1.00 59.91 87 TYR B N 1
ATOM 635 C CA . TYR B 1 12 ? -8.861 12.439 -5.080 1.00 56.34 87 TYR B CA 1
ATOM 636 C C . TYR B 1 12 ? -9.094 13.926 -5.323 1.00 54.85 87 TYR B C 1
ATOM 637 O O . TYR B 1 12 ? -9.311 14.356 -6.450 1.00 53.74 87 TYR B O 1
ATOM 646 N N . GLU B 1 13 ? -9.044 14.708 -4.248 1.00 55.16 88 GLU B N 1
ATOM 647 C CA . GLU B 1 13 ? -9.393 16.112 -4.333 1.00 55.72 88 GLU B CA 1
ATOM 648 C C . GLU B 1 13 ? -8.764 16.873 -3.175 1.00 52.30 88 GLU B C 1
ATOM 649 O O . GLU B 1 13 ? -8.678 16.373 -2.064 1.00 55.00 88 GLU B O 1
ATOM 655 N N . PHE B 1 14 ? -8.297 18.082 -3.452 1.00 49.59 89 PHE B N 1
ATOM 656 C CA . PHE B 1 14 ? -7.879 18.992 -2.403 1.00 48.65 89 PHE B CA 1
ATOM 657 C C . PHE B 1 14 ? -8.104 20.410 -2.907 1.00 48.00 89 PHE B C 1
ATOM 658 O O . PHE B 1 14 ? -8.297 20.648 -4.093 1.00 46.39 89 PHE B O 1
ATOM 666 N N . ALA B 1 15 ? -8.081 21.342 -1.962 1.00 51.49 90 ALA B N 1
ATOM 667 C CA . ALA B 1 15 ? -8.434 22.728 -2.193 1.00 52.05 90 ALA B CA 1
ATOM 668 C C . ALA B 1 15 ? -7.231 23.597 -1.855 1.00 51.18 90 ALA B C 1
ATOM 669 O O . ALA B 1 15 ? -6.505 23.308 -0.911 1.00 51.93 90 ALA B O 1
ATOM 671 N N . VAL B 1 16 ? -7.066 24.678 -2.615 1.00 50.41 91 VAL B N 1
ATOM 672 C CA . VAL B 1 16 ? -5.963 25.600 -2.411 1.00 48.62 91 VAL B CA 1
ATOM 673 C C . VAL B 1 16 ? -6.541 26.999 -2.297 1.00 48.41 91 VAL B C 1
ATOM 674 O O . VAL B 1 16 ? -7.396 27.387 -3.081 1.00 50.40 91 VAL B O 1
ATOM 678 N N . ASP B 1 17 ? -6.088 27.726 -1.278 1.00 49.52 92 ASP B N 1
ATOM 679 C CA . ASP B 1 17 ? -6.692 29.002 -0.956 1.00 53.82 92 ASP B CA 1
ATOM 680 C C . ASP B 1 17 ? -5.995 30.091 -1.752 1.00 52.09 92 ASP B C 1
ATOM 681 O O . ASP B 1 17 ? -4.972 30.581 -1.303 1.00 51.26 92 ASP B O 1
ATOM 686 N N . VAL B 1 18 ? -6.573 30.460 -2.905 1.00 53.35 93 VAL B N 1
ATOM 687 C CA . VAL B 1 18 ? -6.047 31.520 -3.751 1.00 53.44 93 VAL B CA 1
ATOM 688 C C . VAL B 1 18 ? -7.050 32.661 -3.839 1.00 56.39 93 VAL B C 1
ATOM 689 O O . VAL B 1 18 ? -7.047 33.396 -4.814 1.00 58.55 93 VAL B O 1
ATOM 693 N N . ARG B 1 19 ? -7.835 32.873 -2.779 1.00 60.61 94 ARG B N 1
ATOM 694 C CA . ARG B 1 19 ? -8.947 33.816 -2.803 1.00 63.91 94 ARG B CA 1
ATOM 695 C C . ARG B 1 19 ? -8.491 35.262 -2.968 1.00 62.66 94 ARG B C 1
ATOM 696 O O . ARG B 1 19 ? -9.274 36.092 -3.405 1.00 66.08 94 ARG B O 1
ATOM 704 N N . ASP B 1 20 ? -7.235 35.580 -2.634 1.00 59.01 95 ASP B N 1
ATOM 705 C CA . ASP B 1 20 ? -6.753 36.939 -2.794 1.00 60.02 95 ASP B CA 1
ATOM 706 C C . ASP B 1 20 ? -6.266 37.227 -4.212 1.00 56.05 95 ASP B C 1
ATOM 707 O O . ASP B 1 20 ? -5.750 38.309 -4.453 1.00 58.15 95 ASP B O 1
ATOM 712 N N . PHE B 1 21 ? -6.445 36.296 -5.148 1.00 52.19 96 PHE B N 1
ATOM 713 C CA . PHE B 1 21 ? -5.920 36.445 -6.493 1.00 51.05 96 PHE B CA 1
ATOM 714 C C . PHE B 1 21 ? -7.050 36.357 -7.509 1.00 52.69 96 PHE B C 1
ATOM 715 O O . PHE B 1 21 ? -8.059 35.709 -7.264 1.00 54.76 96 PHE B O 1
ATOM 723 N N . SER B 1 22 ? -6.848 36.984 -8.668 1.00 53.67 97 SER B N 1
ATOM 724 C CA . SER B 1 22 ? -7.773 36.877 -9.776 1.00 56.52 97 SER B CA 1
ATOM 725 C C . SER B 1 22 ? -7.440 35.628 -10.600 1.00 55.50 97 SER B C 1
ATOM 726 O O . SER B 1 22 ? -6.305 35.135 -10.590 1.00 52.85 97 SER B O 1
ATOM 729 N N . PRO B 1 23 ? -8.409 35.107 -11.391 1.00 57.47 98 PRO B N 1
ATOM 730 C CA . PRO B 1 23 ? -8.179 33.918 -12.214 1.00 55.66 98 PRO B CA 1
ATOM 731 C C . PRO B 1 23 ? -6.946 34.018 -13.108 1.00 54.86 98 PRO B C 1
ATOM 732 O O . PRO B 1 23 ? -6.184 33.066 -13.221 1.00 54.09 98 PRO B O 1
ATOM 736 N N . GLU B 1 24 ? -6.721 35.192 -13.696 1.00 56.92 99 GLU B N 1
ATOM 737 C CA . GLU B 1 24 ? -5.617 35.363 -14.625 1.00 56.86 99 GLU B CA 1
ATOM 738 C C . GLU B 1 24 ? -4.274 35.290 -13.909 1.00 53.38 99 GLU B C 1
ATOM 739 O O . GLU B 1 24 ? -3.247 35.197 -14.577 1.00 54.03 99 GLU B O 1
ATOM 745 N N . ASP B 1 25 ? -4.272 35.377 -12.572 1.00 50.41 100 ASP B N 1
ATOM 746 C CA . ASP B 1 25 ? -3.033 35.399 -11.815 1.00 47.68 100 ASP B CA 1
ATOM 747 C C . ASP B 1 25 ? -2.536 33.982 -11.508 1.00 44.29 100 ASP B C 1
ATOM 748 O O . ASP B 1 25 ? -1.420 33.812 -11.058 1.00 40.34 100 ASP B O 1
ATOM 753 N N . ILE B 1 26 ? -3.400 32.983 -11.692 1.00 43.99 101 ILE B N 1
ATOM 754 C CA . ILE B 1 26 ? -3.173 31.650 -11.164 1.00 42.17 101 ILE B CA 1
ATOM 755 C C . ILE B 1 26 ? -2.673 30.698 -12.257 1.00 41.36 101 ILE B C 1
ATOM 756 O O . ILE B 1 26 ? -3.171 30.685 -13.386 1.00 41.30 101 ILE B O 1
ATOM 761 N N . ILE B 1 27 ? -1.719 29.852 -11.860 1.00 39.59 102 ILE B N 1
ATOM 762 C CA . ILE B 1 27 ? -1.085 28.880 -12.734 1.00 40.96 102 ILE B CA 1
ATOM 763 C C . ILE B 1 27 ? -1.090 27.542 -12.014 1.00 37.87 102 ILE B C 1
ATOM 764 O O . ILE B 1 27 ? -0.748 27.490 -10.836 1.00 36.08 102 ILE B O 1
ATOM 769 N N . VAL B 1 28 ? -1.450 26.476 -12.731 1.00 36.65 103 VAL B N 1
ATOM 770 C CA . VAL B 1 28 ? -1.382 25.128 -12.189 1.00 34.96 103 VAL B CA 1
ATOM 771 C C . VAL B 1 28 ? -0.411 24.314 -13.031 1.00 35.18 103 VAL B C 1
ATOM 772 O O . VAL B 1 28 ? -0.550 24.241 -14.240 1.00 36.59 103 VAL B O 1
ATOM 776 N N . THR B 1 29 ? 0.588 23.728 -12.393 1.00 36.29 104 THR B N 1
ATOM 777 C CA . THR B 1 29 ? 1.602 22.937 -13.080 1.00 40.07 104 THR B CA 1
ATOM 778 C C . THR B 1 29 ? 1.649 21.541 -12.482 1.00 39.23 104 THR B C 1
ATOM 779 O O . THR B 1 29 ? 1.641 21.408 -11.273 1.00 39.19 104 THR B O 1
ATOM 783 N N . THR B 1 30 ? 1.750 20.523 -13.319 1.00 40.96 105 THR B N 1
ATOM 784 C CA . THR B 1 30 ? 2.033 19.179 -12.848 1.00 43.47 105 THR B CA 1
ATOM 785 C C . THR B 1 30 ? 3.265 18.674 -13.594 1.00 45.01 105 THR B C 1
ATOM 786 O O . THR B 1 30 ? 3.386 18.879 -14.811 1.00 44.95 105 THR B O 1
ATOM 790 N N . SER B 1 31 ? 4.179 18.057 -12.845 1.00 45.40 106 SER B N 1
ATOM 791 C CA . SER B 1 31 ? 5.213 17.234 -13.451 1.00 50.54 106 SER B CA 1
ATOM 792 C C . SER B 1 31 ? 5.304 15.920 -12.708 1.00 50.54 106 SER B C 1
ATOM 793 O O . SER B 1 31 ? 5.646 15.870 -11.525 1.00 48.43 106 SER B O 1
ATOM 796 N N . ASN B 1 32 ? 4.960 14.876 -13.459 1.00 52.26 107 ASN B N 1
ATOM 797 C CA . ASN B 1 32 ? 4.772 13.542 -12.924 1.00 51.96 107 ASN B CA 1
ATOM 798 C C . ASN B 1 32 ? 3.780 13.682 -11.782 1.00 49.72 107 ASN B C 1
ATOM 799 O O . ASN B 1 32 ? 2.671 14.128 -12.007 1.00 50.74 107 ASN B O 1
ATOM 804 N N . ASN B 1 33 ? 4.179 13.352 -10.558 1.00 48.30 108 ASN B N 1
ATOM 805 C CA . ASN B 1 33 ? 3.254 13.334 -9.442 1.00 46.40 108 ASN B CA 1
ATOM 806 C C . ASN B 1 33 ? 3.312 14.656 -8.657 1.00 41.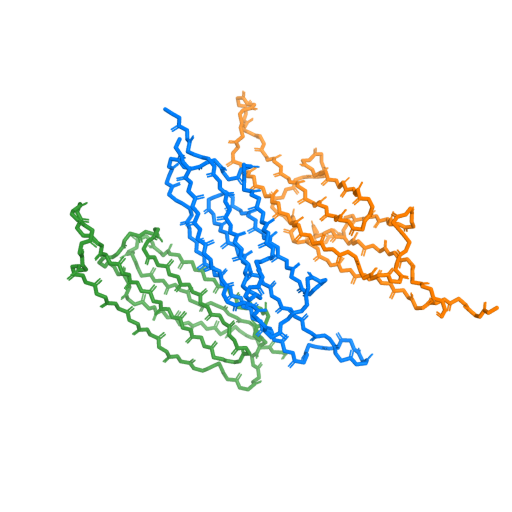21 108 ASN B C 1
ATOM 807 O O . ASN B 1 33 ? 2.575 14.823 -7.691 1.00 39.46 108 ASN B O 1
ATOM 812 N N . HIS B 1 34 ? 4.213 15.577 -9.036 1.00 38.18 109 HIS B N 1
ATOM 813 C CA A HIS B 1 34 ? 4.393 16.828 -8.314 0.48 36.61 109 HIS B CA 1
ATOM 814 C CA B HIS B 1 34 ? 4.384 16.827 -8.307 0.52 38.37 109 HIS B CA 1
ATOM 815 C C . HIS B 1 34 ? 3.403 17.859 -8.850 1.00 36.17 109 HIS B C 1
ATOM 816 O O . HIS B 1 34 ? 3.247 18.003 -10.060 1.00 38.53 109 HIS B O 1
ATOM 829 N N . ILE B 1 35 ? 2.720 18.566 -7.950 1.00 34.58 110 ILE B N 1
ATOM 830 C CA . ILE B 1 35 ? 1.787 19.591 -8.365 1.00 35.36 110 ILE B CA 1
ATOM 831 C C . ILE B 1 35 ? 2.105 20.910 -7.685 1.00 34.50 110 ILE B C 1
ATOM 832 O O . ILE B 1 35 ? 2.359 20.966 -6.481 1.00 35.64 110 ILE B O 1
ATOM 837 N N . GLU B 1 36 ? 2.020 21.972 -8.479 1.00 34.00 111 GLU B N 1
ATOM 838 C CA . GLU B 1 36 ? 2.283 23.320 -8.024 1.00 38.38 111 GLU B CA 1
ATOM 839 C C . GLU B 1 36 ? 1.147 24.246 -8.453 1.00 38.20 111 GLU B C 1
ATOM 840 O O . GLU B 1 36 ? 0.747 24.273 -9.616 1.00 37.84 111 GLU B O 1
ATOM 846 N N . VAL B 1 37 ? 0.581 24.950 -7.476 1.00 38.12 112 VAL B N 1
ATOM 847 C CA . VAL B 1 37 ? -0.312 26.072 -7.727 1.00 39.79 112 VAL B CA 1
ATOM 848 C C . VAL B 1 37 ? 0.431 27.349 -7.366 1.00 40.33 112 VAL B C 1
ATOM 849 O O . VAL B 1 37 ? 0.892 27.476 -6.244 1.00 41.56 112 VAL B O 1
ATOM 853 N N . ARG B 1 38 ? 0.559 28.257 -8.332 1.00 40.88 113 ARG B N 1
ATOM 854 C CA . ARG B 1 38 ? 1.250 29.521 -8.149 1.00 43.12 113 ARG B CA 1
ATOM 855 C C . ARG B 1 38 ? 0.326 30.678 -8.511 1.00 42.43 113 ARG B C 1
ATOM 856 O O . ARG B 1 38 ? -0.501 30.553 -9.401 1.00 42.46 113 ARG B O 1
ATOM 864 N N . ALA B 1 39 ? 0.492 31.803 -7.817 1.00 41.20 114 ALA B N 1
ATOM 865 C CA . ALA B 1 39 ? -0.263 32.995 -8.129 1.00 41.32 114 ALA B CA 1
ATOM 866 C C . ALA B 1 39 ? 0.619 34.224 -7.923 1.00 43.46 114 ALA B C 1
ATOM 867 O O . ALA B 1 39 ? 1.456 34.244 -7.039 1.00 43.60 114 ALA B O 1
ATOM 869 N N . GLU B 1 40 ? 0.445 35.214 -8.787 1.00 46.64 115 GLU B N 1
ATOM 870 C CA . GLU B 1 40 ? 1.172 36.464 -8.715 1.00 52.79 115 GLU B CA 1
ATOM 871 C C . GLU B 1 40 ? 0.215 37.582 -9.084 1.00 56.05 115 GLU B C 1
ATOM 872 O O . GLU B 1 40 ? -0.380 37.515 -10.141 1.00 57.44 115 GLU B O 1
ATOM 878 N N . LYS B 1 41 ? 0.064 38.576 -8.206 1.00 58.73 116 LYS B N 1
ATOM 879 C CA . LYS B 1 41 ? -0.807 39.705 -8.455 1.00 62.39 116 LYS B CA 1
ATOM 880 C C . LYS B 1 41 ? 0.060 40.907 -8.808 1.00 64.16 116 LYS B C 1
ATOM 881 O O . LYS B 1 41 ? 1.106 41.117 -8.208 1.00 63.42 116 LYS B O 1
ATOM 887 N N . LEU B 1 42 ? -0.357 41.639 -9.841 1.00 66.61 117 LEU B N 1
ATOM 888 C CA . LEU B 1 42 ? 0.451 42.715 -10.388 1.00 69.76 117 LEU B CA 1
ATOM 889 C C . LEU B 1 42 ? -0.139 44.052 -9.978 1.00 72.53 117 LEU B C 1
ATOM 890 O O . LEU B 1 42 ? -1.355 44.198 -9.942 1.00 73.74 117 LEU B O 1
ATOM 895 N N . ALA B 1 43 ? 0.752 44.992 -9.643 1.00 75.57 118 ALA B N 1
ATOM 896 C CA . ALA B 1 43 ? 0.373 46.369 -9.377 1.00 76.93 118 ALA B CA 1
ATOM 897 C C . ALA B 1 43 ? 0.019 47.048 -10.686 1.00 79.01 118 ALA B C 1
ATOM 898 O O . ALA B 1 43 ? 0.204 46.462 -11.751 1.00 77.45 118 ALA B O 1
ATOM 900 N N . ALA B 1 44 ? -0.457 48.301 -10.574 1.00 83.02 119 ALA B N 1
ATOM 901 C CA . ALA B 1 44 ? -0.754 49.138 -11.725 1.00 84.93 119 ALA B CA 1
ATOM 902 C C . ALA B 1 44 ? 0.475 49.258 -12.623 1.00 85.73 119 ALA B C 1
ATOM 903 O O . ALA B 1 44 ? 0.339 49.180 -13.841 1.00 87.03 119 ALA B O 1
ATOM 905 N N . ASP B 1 45 ? 1.668 49.396 -12.019 1.00 84.69 120 ASP B N 1
ATOM 906 C CA . ASP B 1 45 ? 2.910 49.542 -12.773 1.00 85.39 120 ASP B CA 1
ATOM 907 C C . ASP B 1 45 ? 3.351 48.211 -13.391 1.00 82.19 120 ASP B C 1
ATOM 908 O O . ASP B 1 45 ? 4.292 48.169 -14.175 1.00 82.12 120 ASP B O 1
ATOM 913 N N . GLY B 1 46 ? 2.682 47.108 -13.034 1.00 80.59 121 GLY B N 1
ATOM 914 C CA . GLY B 1 46 ? 2.925 45.823 -13.668 1.00 78.12 121 GLY B CA 1
ATOM 915 C C . GLY B 1 46 ? 3.922 44.971 -12.891 1.00 78.01 121 GLY B C 1
ATOM 916 O O . GLY B 1 46 ? 4.155 43.820 -13.239 1.00 79.28 121 GLY B O 1
ATOM 917 N N . THR B 1 47 ? 4.502 45.523 -11.818 1.00 79.46 122 THR B N 1
ATOM 918 C CA . THR B 1 47 ? 5.378 44.755 -10.945 1.00 77.54 122 THR B CA 1
ATOM 919 C C . THR B 1 47 ? 4.542 43.858 -10.030 1.00 73.36 122 THR B C 1
ATOM 920 O O . THR B 1 47 ? 3.325 44.017 -9.934 1.00 70.33 122 THR B O 1
ATOM 924 N N . VAL B 1 48 ? 5.211 42.917 -9.354 1.00 72.68 123 VAL B N 1
ATOM 925 C CA . VAL B 1 48 ? 4.542 41.924 -8.526 1.00 71.13 123 VAL B CA 1
ATOM 926 C C . VAL B 1 48 ? 4.273 42.505 -7.136 1.00 70.60 123 VAL B C 1
ATOM 927 O O . VAL B 1 48 ? 5.207 42.851 -6.428 1.00 68.51 123 VAL B O 1
ATOM 931 N N . MET B 1 49 ? 2.990 42.572 -6.754 1.00 71.46 124 MET B N 1
ATOM 932 C CA . MET B 1 49 ? 2.583 42.935 -5.407 1.00 73.37 124 MET B CA 1
ATOM 933 C C . MET B 1 49 ? 2.609 41.722 -4.471 1.00 66.31 124 MET B C 1
ATOM 934 O O . MET B 1 49 ? 2.993 41.844 -3.319 1.00 65.55 124 MET B O 1
ATOM 939 N N . ASN B 1 50 ? 2.100 40.578 -4.941 1.00 60.97 125 ASN B N 1
ATOM 940 C CA . ASN B 1 50 ? 1.808 39.445 -4.074 1.00 58.12 125 ASN B CA 1
ATOM 941 C C . ASN B 1 50 ? 2.111 38.163 -4.837 1.00 52.45 125 ASN B C 1
ATOM 942 O O . ASN B 1 50 ? 1.720 38.035 -5.988 1.00 50.02 125 ASN B O 1
ATOM 947 N N . THR B 1 51 ? 2.824 37.241 -4.186 1.00 49.57 126 THR B N 1
ATOM 948 C CA . THR B 1 51 ? 3.136 35.955 -4.775 1.00 48.15 126 THR B CA 1
ATOM 949 C C . THR B 1 51 ? 2.719 34.858 -3.800 1.00 45.35 126 THR B C 1
ATOM 950 O O . THR B 1 51 ? 2.738 35.043 -2.582 1.00 46.81 126 THR B O 1
ATOM 954 N N . PHE B 1 52 ? 2.362 33.716 -4.375 1.00 41.92 127 PHE B N 1
ATOM 955 C CA . PHE B 1 52 ? 1.866 32.584 -3.622 1.00 41.16 127 PHE B CA 1
ATOM 956 C C . PHE B 1 52 ? 2.244 31.311 -4.362 1.00 38.22 127 PHE B C 1
ATOM 957 O O . PHE B 1 52 ? 2.206 31.283 -5.576 1.00 38.38 127 PHE B O 1
ATOM 965 N N . ALA B 1 53 ? 2.561 30.259 -3.610 1.00 38.30 128 ALA B N 1
ATOM 966 C CA . ALA B 1 53 ? 2.870 28.959 -4.170 1.00 36.69 128 ALA B CA 1
ATOM 967 C C . ALA B 1 53 ? 2.442 27.881 -3.182 1.00 37.62 128 ALA B C 1
ATOM 968 O O . ALA B 1 53 ? 2.598 28.020 -1.979 1.00 41.44 128 ALA B O 1
ATOM 970 N N . HIS B 1 54 ? 1.844 26.827 -3.736 1.00 37.56 129 HIS B N 1
ATOM 971 C CA . HIS B 1 54 ? 1.447 25.629 -3.034 1.00 39.13 129 HIS B CA 1
ATOM 972 C C . HIS B 1 54 ? 2.113 24.478 -3.785 1.00 38.04 129 HIS B C 1
ATOM 973 O O . HIS B 1 54 ? 1.841 24.319 -4.964 1.00 38.02 129 HIS B O 1
ATOM 980 N N . LYS B 1 55 ? 3.011 23.755 -3.114 1.00 37.15 130 LYS B N 1
ATOM 981 C CA . LYS B 1 55 ? 3.681 22.599 -3.679 1.00 36.57 130 LYS B CA 1
ATOM 982 C C . LYS B 1 55 ? 3.265 21.360 -2.893 1.00 35.08 130 LYS B C 1
ATOM 983 O O . LYS B 1 55 ? 3.375 21.319 -1.670 1.00 32.80 130 LYS B O 1
ATOM 989 N N . SER B 1 56 ? 2.797 20.349 -3.610 1.00 33.75 131 SER B N 1
ATOM 990 C CA . SER B 1 56 ? 2.445 19.094 -2.973 1.00 35.41 131 SER B CA 1
ATOM 991 C C . SER B 1 56 ? 2.706 17.949 -3.940 1.00 35.15 131 SER B C 1
ATOM 992 O O . SER B 1 56 ? 3.091 18.170 -5.073 1.00 33.54 131 SER B O 1
ATOM 995 N N . GLN B 1 57 ? 2.504 16.729 -3.461 1.00 37.32 132 GLN B N 1
ATOM 996 C CA . GLN B 1 57 ? 2.629 15.557 -4.302 1.00 41.03 132 GLN B CA 1
ATOM 997 C C . GLN B 1 57 ? 1.336 14.767 -4.295 1.00 39.90 132 GLN B C 1
ATOM 998 O O . GLN B 1 57 ? 0.771 14.536 -3.239 1.00 39.46 132 GLN B O 1
ATOM 1004 N N . LEU B 1 58 ? 0.929 14.304 -5.477 1.00 41.81 133 LEU B N 1
ATOM 1005 C CA . LEU B 1 58 ? -0.233 13.447 -5.623 1.00 44.09 133 LEU B CA 1
ATOM 1006 C C . LEU B 1 58 ? 0.140 12.070 -5.109 1.00 45.41 133 LEU B C 1
ATOM 1007 O O . LEU B 1 58 ? 1.256 11.641 -5.318 1.00 46.67 133 LEU B O 1
ATOM 1012 N N . PRO B 1 59 ? -0.773 11.341 -4.437 1.00 47.93 134 PRO B N 1
ATOM 1013 C CA . PRO B 1 59 ? -0.513 9.958 -4.032 1.00 52.22 134 PRO B CA 1
ATOM 1014 C C . PRO B 1 59 ? -0.017 9.084 -5.176 1.00 54.31 134 PRO B C 1
ATOM 1015 O O . PRO B 1 59 ? -0.300 9.338 -6.345 1.00 53.71 134 PRO B O 1
ATOM 1019 N N . GLU B 1 60 ? 0.716 8.037 -4.810 1.00 60.61 135 GLU B N 1
ATOM 1020 C CA . GLU B 1 60 ? 1.328 7.132 -5.775 1.00 67.10 135 GLU B CA 1
ATOM 1021 C C . GLU B 1 60 ? 0.297 6.575 -6.760 1.00 68.28 135 GLU B C 1
ATOM 1022 O O . GLU B 1 60 ? 0.601 6.388 -7.932 1.00 68.86 135 GLU B O 1
ATOM 1028 N N . ASP B 1 61 ? -0.930 6.340 -6.283 1.00 70.01 136 ASP B N 1
ATOM 1029 C CA . ASP B 1 61 ? -1.947 5.657 -7.064 1.00 71.62 136 ASP B CA 1
ATOM 1030 C C . ASP B 1 61 ? -2.794 6.635 -7.880 1.00 69.27 136 ASP B C 1
ATOM 1031 O O . ASP B 1 61 ? -3.862 6.257 -8.357 1.00 74.54 136 ASP B O 1
ATOM 1036 N N . VAL B 1 62 ? -2.340 7.880 -8.046 1.00 61.45 137 VAL B N 1
ATOM 1037 C CA . VAL B 1 62 ? -3.098 8.855 -8.808 1.00 61.68 137 VAL B CA 1
ATOM 1038 C C . VAL B 1 62 ? -2.456 9.066 -10.182 1.00 63.86 137 VAL B C 1
ATOM 1039 O O . VAL B 1 62 ? -1.238 9.118 -10.302 1.00 63.18 137 VAL B O 1
ATOM 1043 N N . ASP B 1 63 ? -3.279 9.261 -11.212 1.00 65.73 138 ASP B N 1
ATOM 1044 C CA . ASP B 1 63 ? -2.779 9.446 -12.564 1.00 70.39 138 ASP B CA 1
ATOM 1045 C C . ASP B 1 63 ? -2.592 10.936 -12.855 1.00 69.12 138 ASP B C 1
ATOM 1046 O O . ASP B 1 63 ? -3.561 11.677 -12.980 1.00 67.59 138 ASP B O 1
ATOM 1051 N N . PRO B 1 64 ? -1.342 11.421 -13.021 1.00 68.80 139 PRO B N 1
ATOM 1052 C CA . PRO B 1 64 ? -1.078 12.852 -13.205 1.00 68.58 139 PRO B CA 1
ATOM 1053 C C . PRO B 1 64 ? -1.850 13.515 -14.341 1.00 68.71 139 PRO B C 1
ATOM 1054 O O . PRO B 1 64 ? -2.202 14.688 -14.267 1.00 65.11 139 PRO B O 1
ATOM 1058 N N . THR B 1 65 ? -2.084 12.757 -15.413 1.00 75.84 140 THR B N 1
ATOM 1059 C CA . THR B 1 65 ? -2.764 13.272 -16.601 1.00 77.19 140 THR B CA 1
ATOM 1060 C C . THR B 1 65 ? -4.241 13.526 -16.309 1.00 76.43 140 THR B C 1
ATOM 1061 O O . THR B 1 65 ? -4.855 14.301 -17.031 1.00 77.80 140 THR B O 1
ATOM 1065 N N . SER B 1 66 ? -4.788 12.889 -15.252 1.00 76.53 141 SER B N 1
ATOM 1066 C CA . SER B 1 66 ? -6.202 12.989 -14.900 1.00 73.24 141 SER B CA 1
ATOM 1067 C C . SER B 1 66 ? -6.489 14.210 -14.026 1.00 68.57 141 SER B C 1
ATOM 1068 O O . SER B 1 66 ? -7.622 14.465 -13.661 1.00 72.66 141 SER B O 1
ATOM 1071 N N . VAL B 1 67 ? -5.464 14.984 -13.704 1.00 61.50 142 VAL B N 1
ATOM 1072 C CA . VAL B 1 67 ? -5.603 16.142 -12.847 1.00 60.40 142 VAL B CA 1
ATOM 1073 C C . VAL B 1 67 ? -6.442 17.189 -13.560 1.00 60.46 142 VAL B C 1
ATOM 1074 O O . VAL B 1 67 ? -6.141 17.562 -14.678 1.00 62.74 142 VAL B O 1
ATOM 1078 N N . THR B 1 68 ? -7.443 17.726 -12.863 1.00 59.05 143 THR B N 1
ATOM 1079 C CA . THR B 1 68 ? -8.170 18.881 -13.350 1.00 61.20 143 THR B CA 1
ATOM 1080 C C . THR B 1 68 ? -8.236 19.908 -12.230 1.00 60.78 143 THR B C 1
ATOM 1081 O O . THR B 1 68 ? -7.973 19.583 -11.079 1.00 58.81 143 THR B O 1
ATOM 1085 N N . SER B 1 69 ? -8.576 21.149 -12.585 1.00 63.87 144 SER B N 1
ATOM 1086 C CA . SER B 1 69 ? -8.586 22.228 -11.620 1.00 67.82 144 SER B CA 1
ATOM 1087 C C . SER B 1 69 ? -9.779 23.115 -11.918 1.00 71.68 144 SER B C 1
ATOM 1088 O O . SER B 1 69 ? -10.197 23.198 -13.063 1.00 78.58 144 SER B O 1
ATOM 1091 N N . ALA B 1 70 ? -10.324 23.757 -10.880 1.00 70.89 145 ALA B N 1
ATOM 1092 C CA . ALA B 1 70 ? -11.405 24.698 -11.061 1.00 75.01 145 ALA B CA 1
ATOM 1093 C C . ALA B 1 70 ? -11.359 25.743 -9.955 1.00 77.57 145 ALA B C 1
ATOM 1094 O O . ALA B 1 70 ? -11.031 25.410 -8.823 1.00 80.97 145 ALA B O 1
ATOM 1096 N N . LEU B 1 71 ? -11.747 26.981 -10.276 1.00 79.04 146 LEU B N 1
ATOM 1097 C CA . LEU B 1 71 ? -11.972 27.995 -9.263 1.00 83.67 146 LEU B CA 1
ATOM 1098 C C . LEU B 1 71 ? -13.408 27.914 -8.759 1.00 87.55 146 LEU B C 1
ATOM 1099 O O . LEU B 1 71 ? -14.343 28.040 -9.534 1.00 92.01 146 LEU B O 1
ATOM 1104 N N . ARG B 1 72 ? -13.556 27.767 -7.441 1.00 87.72 147 ARG B N 1
ATOM 1105 C CA . ARG B 1 72 ? -14.859 27.752 -6.814 1.00 91.74 147 ARG B CA 1
ATOM 1106 C C . ARG B 1 72 ? -15.339 29.179 -6.584 1.00 97.32 147 ARG B C 1
ATOM 1107 O O . ARG B 1 72 ? -14.544 30.112 -6.584 1.00 96.14 147 ARG B O 1
ATOM 1115 N N . GLU B 1 73 ? -16.649 29.316 -6.344 1.00 103.20 148 GLU B N 1
ATOM 1116 C CA . GLU B 1 73 ? -17.305 30.607 -6.221 1.00 107.22 148 GLU B CA 1
ATOM 1117 C C . GLU B 1 73 ? -16.715 31.414 -5.064 1.00 106.29 148 GLU B C 1
ATOM 1118 O O . GLU B 1 73 ? -16.799 32.638 -5.069 1.00 108.15 148 GLU B O 1
ATOM 1124 N N . ASP B 1 74 ? -16.133 30.725 -4.072 1.00 103.04 149 ASP B N 1
ATOM 1125 C CA . ASP B 1 74 ? -15.553 31.380 -2.911 1.00 102.27 149 ASP B CA 1
ATOM 1126 C C . ASP B 1 74 ? -14.134 31.865 -3.207 1.00 95.60 149 ASP B C 1
ATOM 1127 O O . ASP B 1 74 ? -13.498 32.426 -2.324 1.00 93.60 149 ASP B O 1
ATOM 1132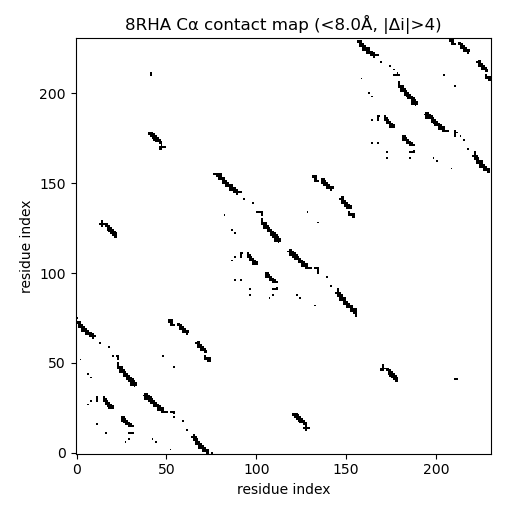 N N . GLY B 1 75 ? -13.618 31.608 -4.416 1.00 91.28 150 GLY B N 1
ATOM 1133 C CA . GLY B 1 75 ? -12.306 32.098 -4.810 1.00 85.70 150 GLY B CA 1
ATOM 1134 C C . GLY B 1 75 ? -11.202 31.053 -4.675 1.00 80.31 150 GLY B C 1
ATOM 1135 O O . GLY B 1 75 ? -10.115 31.252 -5.206 1.00 74.95 150 GLY B O 1
ATOM 1136 N N . SER B 1 76 ? -11.453 29.963 -3.938 1.00 81.82 151 SER B N 1
ATOM 1137 C CA . SER B 1 76 ? -10.444 28.921 -3.772 1.00 78.22 151 SER B CA 1
ATOM 1138 C C . SER B 1 76 ? -10.404 28.027 -5.010 1.00 71.68 151 SER B C 1
ATOM 1139 O O . SER B 1 76 ? -11.335 28.040 -5.816 1.00 73.03 151 SER B O 1
ATOM 1142 N N . LEU B 1 77 ? -9.317 27.264 -5.147 1.00 62.86 152 LEU B N 1
ATOM 1143 C CA . LEU B 1 77 ? -9.101 26.428 -6.316 1.00 61.30 152 LEU B CA 1
ATOM 1144 C C . LEU B 1 77 ? -9.149 24.958 -5.909 1.00 60.87 152 LEU B C 1
ATOM 1145 O O . LEU B 1 77 ? -8.578 24.567 -4.903 1.00 60.06 152 LEU B O 1
ATOM 1150 N N . THR B 1 78 ? -9.831 24.137 -6.700 1.00 61.32 153 THR B N 1
ATOM 1151 C CA . THR B 1 78 ? -9.969 22.724 -6.396 1.00 60.34 153 THR B CA 1
ATOM 1152 C C . THR B 1 78 ? -9.133 21.953 -7.402 1.00 58.41 153 THR B C 1
ATOM 1153 O O . THR B 1 78 ? -9.150 22.268 -8.588 1.00 58.80 153 THR B O 1
ATOM 1157 N N . ILE B 1 79 ? -8.393 20.972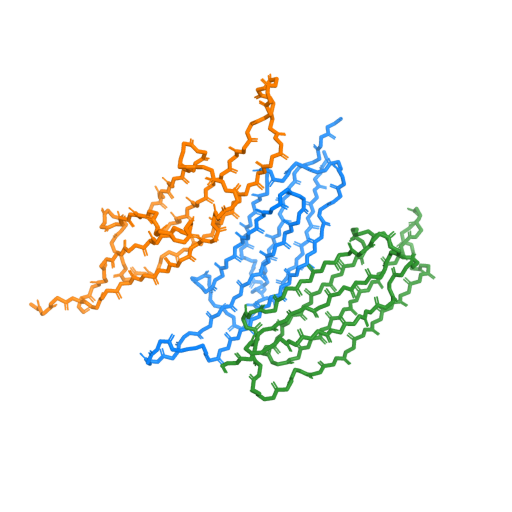 -6.886 1.00 57.16 154 ILE B N 1
ATOM 1158 C CA . ILE B 1 79 ? -7.632 20.044 -7.693 1.00 55.35 154 ILE B CA 1
ATOM 1159 C C . ILE B 1 79 ? -8.285 18.671 -7.554 1.00 56.39 154 ILE B C 1
ATOM 1160 O O . ILE B 1 79 ? -8.429 18.175 -6.444 1.00 55.94 154 ILE B O 1
ATOM 1165 N N . ARG B 1 80 ? -8.672 18.064 -8.677 1.00 57.56 155 ARG B N 1
ATOM 1166 C CA . ARG B 1 80 ? -9.244 16.729 -8.686 1.00 60.69 155 ARG B CA 1
ATOM 1167 C C . ARG B 1 80 ? -8.412 15.812 -9.571 1.00 59.41 155 ARG B C 1
ATOM 1168 O O . ARG B 1 80 ? -7.788 16.269 -10.514 1.00 59.04 155 ARG B O 1
ATOM 1176 N N . ALA B 1 81 ? -8.458 14.515 -9.260 1.00 60.33 156 ALA B N 1
ATOM 1177 C CA . ALA B 1 81 ? -7.723 13.502 -9.993 1.00 60.95 156 ALA B CA 1
ATOM 1178 C C . ALA B 1 81 ? -8.292 12.131 -9.651 1.00 64.24 156 ALA B C 1
ATOM 1179 O O . ALA B 1 81 ? -9.019 12.004 -8.675 1.00 65.28 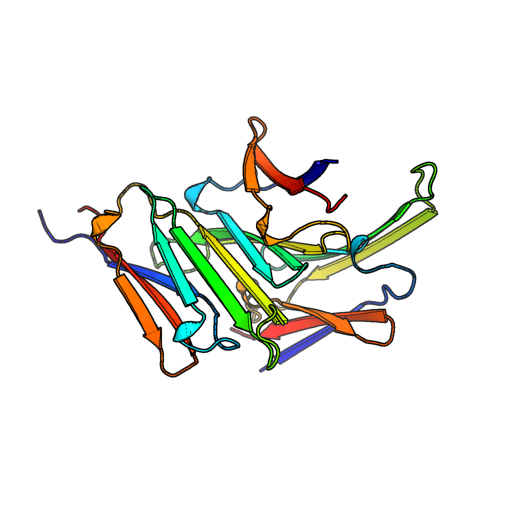156 ALA B O 1
ATOM 1181 N N . ARG B 1 82 ? -7.994 11.116 -10.466 1.00 67.89 157 ARG B N 1
ATOM 1182 C CA . ARG B 1 82 ? -8.570 9.800 -10.238 1.00 71.26 157 ARG B CA 1
ATOM 1183 C C . ARG B 1 82 ? -7.470 8.864 -9.746 1.00 71.89 157 ARG B C 1
ATOM 1184 O O . ARG B 1 82 ? -6.342 8.949 -10.233 1.00 73.85 157 ARG B O 1
ATOM 1192 N N . ARG B 1 83 ? -7.800 8.036 -8.748 1.00 71.08 158 ARG B N 1
ATOM 1193 C CA . ARG B 1 83 ? -6.871 7.032 -8.260 1.00 74.35 158 ARG B CA 1
ATOM 1194 C C . ARG B 1 83 ? -7.098 5.716 -9.001 1.00 78.24 158 ARG B C 1
ATOM 1195 O O . ARG B 1 83 ? -8.093 5.550 -9.699 1.00 79.12 158 ARG B O 1
ATOM 1203 N N . HIS B 1 84 ? -6.194 4.753 -8.758 1.00 79.87 159 HIS B N 1
ATOM 1204 C CA . HIS B 1 84 ? -6.323 3.397 -9.272 1.00 83.02 159 HIS B CA 1
ATOM 1205 C C . HIS B 1 84 ? -7.340 2.607 -8.459 1.00 84.28 159 HIS B C 1
ATOM 1206 O O . HIS B 1 84 ? -7.584 2.906 -7.297 1.00 80.73 159 HIS B O 1
ATOM 1213 N N . PRO B 1 85 ? -7.891 1.510 -9.027 1.00 88.84 160 PRO B N 1
ATOM 1214 C CA . PRO B 1 85 ? -8.680 0.554 -8.243 1.00 93.34 160 PRO B CA 1
ATOM 1215 C C . PRO B 1 85 ? -7.844 -0.194 -7.187 1.00 94.57 160 PRO B C 1
ATOM 1216 O O . PRO B 1 85 ? -6.624 0.068 -7.114 1.00 92.26 160 PRO B O 1
ATOM 1220 N N . ASP C 1 10 ? -17.627 29.298 15.423 1.00 106.03 85 ASP C N 1
ATOM 1221 C CA . ASP C 1 10 ? -17.230 30.445 16.289 1.00 104.68 85 ASP C CA 1
ATOM 1222 C C . ASP C 1 10 ? -15.704 30.474 16.431 1.00 98.87 85 ASP C C 1
ATOM 1223 O O . ASP C 1 10 ? -15.031 29.440 16.374 1.00 97.71 85 ASP C O 1
ATOM 1228 N N . ALA C 1 11 ? -15.166 31.687 16.591 1.00 95.79 86 ALA C N 1
ATOM 1229 C CA . ALA C 1 11 ? -13.745 31.936 16.427 1.00 88.48 86 ALA C CA 1
ATOM 1230 C C . ALA C 1 11 ? -13.003 31.660 17.733 1.00 83.22 86 ALA C C 1
ATOM 1231 O O . ALA C 1 11 ? -13.555 31.817 18.818 1.00 86.31 86 ALA C O 1
ATOM 1233 N N . TYR C 1 12 ? -11.743 31.243 17.600 1.00 75.40 87 TYR C N 1
ATOM 1234 C CA . TYR C 1 12 ? -10.819 31.115 18.714 1.00 71.83 87 TYR C CA 1
ATOM 1235 C C . TYR C 1 12 ? -9.593 31.976 18.417 1.00 66.06 87 TYR C C 1
ATOM 1236 O O . TYR C 1 12 ? -9.125 32.023 17.280 1.00 63.74 87 TYR C O 1
ATOM 1245 N N . GLU C 1 13 ? -9.059 32.638 19.444 1.00 63.66 88 GLU C N 1
ATOM 1246 C CA . GLU C 1 13 ? -8.019 33.628 19.223 1.00 61.61 88 GLU C CA 1
ATOM 1247 C C . GLU C 1 13 ? -7.264 33.900 20.517 1.00 58.16 88 GLU C C 1
ATOM 1248 O O . GLU C 1 13 ? -7.861 33.961 21.579 1.00 57.93 88 GLU C O 1
ATOM 1254 N N . PHE C 1 14 ? -5.935 34.023 20.426 1.00 55.12 89 PHE C N 1
ATOM 1255 C CA . PHE C 1 14 ? -5.148 34.494 21.550 1.00 54.18 89 PHE C CA 1
ATOM 1256 C C . PHE C 1 14 ? -3.915 35.209 21.011 1.00 52.17 89 PHE C C 1
ATOM 1257 O O . PHE C 1 14 ? -3.595 35.101 19.832 1.00 50.18 89 PHE C O 1
ATOM 1265 N N . ALA C 1 15 ? -3.260 35.964 21.897 1.00 52.72 90 ALA C N 1
ATOM 1266 C CA . ALA C 1 15 ? -2.174 36.856 21.539 1.00 53.80 90 ALA C CA 1
ATOM 1267 C C . ALA C 1 15 ? -0.927 36.460 22.310 1.00 53.07 90 ALA C C 1
ATOM 1268 O O . ALA C 1 15 ? -1.036 36.038 23.458 1.00 53.96 90 ALA C O 1
ATOM 1270 N N . VAL C 1 16 ? 0.242 36.616 21.678 1.00 51.40 91 VAL C N 1
ATOM 1271 C CA . VAL C 1 16 ? 1.502 36.225 22.281 1.00 50.72 91 VAL C CA 1
ATOM 1272 C C . VAL C 1 16 ? 2.479 37.385 22.124 1.00 54.00 91 VAL C C 1
ATOM 1273 O O . VAL C 1 16 ? 2.595 37.987 21.058 1.00 55.86 91 VAL C O 1
ATOM 1277 N N . ASP C 1 17 ? 3.191 37.685 23.204 1.00 54.91 92 ASP C N 1
ATOM 1278 C CA . ASP C 1 17 ? 4.051 38.842 23.237 1.00 59.62 92 ASP C CA 1
ATOM 1279 C C . ASP C 1 17 ? 5.434 38.468 22.721 1.00 58.92 92 ASP C C 1
ATOM 1280 O O . ASP C 1 17 ? 6.257 38.006 23.503 1.00 56.89 92 ASP C O 1
ATOM 1285 N N . VAL C 1 18 ? 5.692 38.738 21.430 1.00 58.61 93 VAL C N 1
ATOM 1286 C CA . VAL C 1 18 ? 7.001 38.522 20.823 1.00 57.62 93 VAL C CA 1
ATOM 1287 C C . VAL C 1 18 ? 7.609 39.846 20.357 1.00 60.84 93 VAL C C 1
ATOM 1288 O O . VAL C 1 18 ? 8.402 39.872 19.414 1.00 60.13 93 VAL C O 1
ATOM 1292 N N . ARG C 1 19 ? 7.293 40.933 21.065 1.00 64.31 94 ARG C N 1
ATOM 1293 C CA . ARG C 1 19 ? 7.630 42.277 20.612 1.00 69.19 94 ARG C CA 1
ATOM 1294 C C . ARG C 1 19 ? 9.139 42.534 20.563 1.00 68.79 94 ARG C C 1
ATOM 1295 O O . ARG C 1 19 ? 9.576 43.406 19.824 1.00 70.40 94 ARG C O 1
ATOM 1303 N N . ASP C 1 20 ? 9.948 41.759 21.281 1.00 67.44 95 ASP C N 1
ATOM 1304 C CA . ASP C 1 20 ? 11.390 41.959 21.248 1.00 71.28 95 ASP C CA 1
ATOM 1305 C C . ASP C 1 20 ? 12.060 41.291 20.050 1.00 65.82 95 ASP C C 1
ATOM 1306 O O . ASP C 1 20 ? 13.281 41.331 19.943 1.00 65.03 95 ASP C O 1
ATOM 1311 N N . PHE C 1 21 ? 11.281 40.649 19.179 1.00 61.37 96 PHE C N 1
ATOM 1312 C CA . PHE C 1 21 ? 11.867 39.791 18.159 1.00 59.04 96 PHE C CA 1
ATOM 1313 C C . PHE C 1 21 ? 11.429 40.264 16.787 1.00 59.67 96 PHE C C 1
ATOM 1314 O O . PHE C 1 21 ? 10.324 40.795 16.636 1.00 60.88 96 PHE C O 1
ATOM 1322 N N . SER C 1 22 ? 12.316 40.046 15.811 1.00 59.48 97 SER C N 1
ATOM 1323 C CA . SER C 1 22 ? 12.004 40.381 14.439 1.00 60.96 97 SER C CA 1
ATOM 1324 C C . SER C 1 22 ? 11.279 39.202 13.799 1.00 57.97 97 SER C C 1
ATOM 1325 O O . SER C 1 22 ? 11.374 38.067 14.278 1.00 54.77 97 SER C O 1
ATOM 1328 N N . PRO C 1 23 ? 10.524 39.432 12.701 1.00 56.10 98 PRO C N 1
ATOM 1329 C CA . PRO C 1 23 ? 9.701 38.373 12.119 1.00 52.14 98 PRO C CA 1
ATOM 1330 C C . PRO C 1 23 ? 10.486 37.108 11.793 1.00 49.59 98 PRO C C 1
ATOM 1331 O O . PRO C 1 23 ? 10.007 36.014 12.023 1.00 45.83 98 PRO C O 1
ATOM 1335 N N . GLU C 1 24 ? 11.708 37.259 11.280 1.00 53.87 99 GLU C 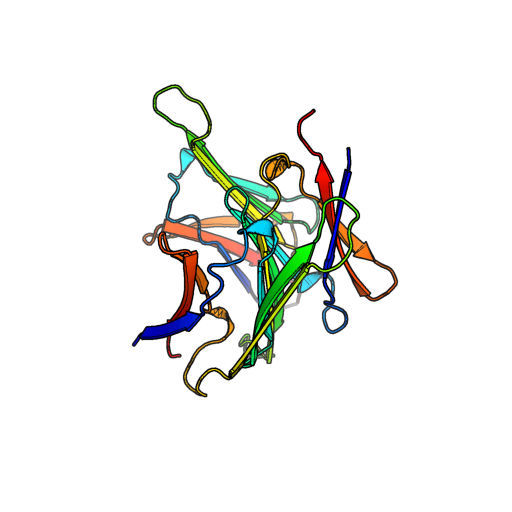N 1
ATOM 1336 C CA . GLU C 1 24 ? 12.477 36.098 10.867 1.00 56.02 99 GLU C CA 1
ATOM 1337 C C . GLU C 1 24 ? 12.960 35.295 12.074 1.00 53.98 99 GLU C C 1
ATOM 1338 O O . GLU C 1 24 ? 13.425 34.175 11.871 1.00 53.63 99 GLU C O 1
ATOM 1344 N N . ASP C 1 25 ? 12.827 35.837 13.293 1.00 51.52 100 ASP C N 1
ATOM 1345 C CA . ASP C 1 25 ? 13.253 35.125 14.488 1.00 49.33 100 ASP C CA 1
ATOM 1346 C C . ASP C 1 25 ? 12.157 34.203 15.026 1.00 44.63 100 ASP C C 1
ATOM 1347 O O . ASP C 1 25 ? 12.412 33.439 15.948 1.00 42.05 100 ASP C O 1
ATOM 1352 N N . ILE C 1 26 ? 10.923 34.363 14.538 1.00 42.30 101 ILE C N 1
ATOM 1353 C CA . ILE C 1 26 ? 9.754 33.761 15.166 1.00 41.30 101 ILE C CA 1
ATOM 1354 C C . ILE C 1 26 ? 9.277 32.559 14.346 1.00 40.03 101 ILE C C 1
ATOM 1355 O O . ILE C 1 26 ? 9.196 32.633 13.118 1.00 40.24 101 ILE C O 1
ATOM 1360 N N . ILE C 1 27 ? 8.939 31.473 15.044 1.00 38.96 102 ILE C N 1
ATOM 1361 C CA . ILE C 1 27 ? 8.452 30.250 14.425 1.00 38.82 102 ILE C CA 1
ATOM 1362 C C . ILE C 1 27 ? 7.190 29.828 15.157 1.00 37.69 102 ILE C C 1
ATOM 1363 O O . ILE C 1 27 ? 7.171 29.803 16.389 1.00 38.14 102 ILE C O 1
ATOM 1368 N N . VAL C 1 28 ? 6.154 29.474 14.387 1.00 34.97 103 VAL C N 1
ATOM 1369 C CA . VAL C 1 28 ? 4.939 28.917 14.949 1.00 32.98 103 VAL C CA 1
ATOM 1370 C C . VAL C 1 28 ? 4.768 27.488 14.448 1.00 32.76 103 VAL C C 1
ATOM 1371 O O . VAL C 1 28 ? 4.777 27.241 13.237 1.00 33.29 103 VAL C O 1
ATOM 1375 N N . THR C 1 29 ? 4.633 26.554 15.397 1.00 33.03 104 THR C N 1
ATOM 1376 C CA . THR C 1 29 ? 4.383 25.166 15.050 1.00 35.72 104 THR C CA 1
ATOM 1377 C C . THR C 1 29 ? 3.064 24.735 15.687 1.00 35.85 104 THR C C 1
ATOM 1378 O O . THR C 1 29 ? 2.723 25.106 16.817 1.00 34.90 104 THR C O 1
ATOM 1382 N N . THR C 1 30 ? 2.317 23.950 14.919 1.00 36.61 105 THR C N 1
ATOM 1383 C CA . THR C 1 30 ? 1.173 23.243 15.455 1.00 38.44 105 THR C CA 1
ATOM 1384 C C . THR C 1 30 ? 1.400 21.763 15.197 1.00 40.50 105 THR C C 1
ATOM 1385 O O . THR C 1 30 ? 1.849 21.361 14.130 1.00 41.38 105 THR C O 1
ATOM 1389 N N . SER C 1 31 ? 1.099 20.976 16.221 1.00 41.68 106 SER C N 1
ATOM 1390 C CA . SER C 1 31 ? 1.227 19.536 16.183 1.00 44.42 106 SER C CA 1
ATOM 1391 C C . SER C 1 31 ? -0.006 18.959 16.875 1.00 45.48 106 SER C C 1
ATOM 1392 O O . SER C 1 31 ? -0.112 19.004 18.096 1.00 43.74 106 SER C O 1
ATOM 1395 N N . ASN C 1 32 ? -0.938 18.465 16.056 1.00 48.09 107 ASN C N 1
ATOM 1396 C CA . ASN C 1 32 ? -2.292 18.180 16.476 1.00 50.87 107 ASN C CA 1
ATOM 1397 C C . ASN C 1 32 ? -2.818 19.392 17.234 1.00 51.13 107 ASN C C 1
ATOM 1398 O O . ASN C 1 32 ? -2.915 20.471 16.672 1.00 49.44 107 ASN C O 1
ATOM 1403 N N . ASN C 1 33 ? -3.125 19.231 18.515 1.00 53.82 108 ASN C N 1
ATOM 1404 C CA . ASN C 1 33 ? -3.740 20.306 19.273 1.00 56.12 108 ASN C CA 1
ATOM 1405 C C . ASN C 1 33 ? -2.687 21.153 20.003 1.00 53.22 108 ASN C C 1
ATOM 1406 O O . ASN C 1 33 ? -3.053 22.168 20.575 1.00 55.53 108 ASN C O 1
ATOM 1411 N N . HIS C 1 34 ? -1.400 20.780 19.944 1.00 49.89 109 HIS C N 1
ATOM 1412 C CA . HIS C 1 34 ? -0.353 21.537 20.598 1.00 47.19 109 HIS C CA 1
ATOM 1413 C C . HIS C 1 34 ? 0.111 22.697 19.717 1.00 44.83 109 HIS C C 1
ATOM 1414 O O . HIS C 1 34 ? 0.363 22.546 18.533 1.00 44.33 109 HIS C O 1
ATOM 1421 N N . ILE C 1 35 ? 0.246 23.877 20.320 1.00 43.47 110 ILE C N 1
ATOM 1422 C CA . ILE C 1 35 ? 0.752 25.048 19.619 1.00 41.90 110 ILE C CA 1
ATOM 1423 C C . ILE C 1 35 ? 1.955 25.593 20.369 1.00 38.11 110 ILE C C 1
ATOM 1424 O O . ILE C 1 35 ? 1.944 25.710 21.593 1.00 38.46 110 ILE C O 1
ATOM 1429 N N . GLU C 1 36 ? 2.980 25.905 19.588 1.00 38.74 111 GLU C N 1
ATOM 1430 C CA . GLU C 1 36 ? 4.229 26.417 20.109 1.00 39.59 111 GLU C CA 1
ATOM 1431 C C . GLU C 1 36 ? 4.645 27.633 19.296 1.00 37.45 111 GLU C C 1
ATOM 1432 O O . GLU C 1 36 ? 4.692 27.594 18.059 1.00 35.94 111 GLU C O 1
ATOM 1438 N N . VAL C 1 37 ? 4.874 28.735 20.001 1.00 36.44 112 VAL C N 1
ATOM 1439 C CA . VAL C 1 37 ? 5.514 29.914 19.436 1.00 37.09 112 VAL C CA 1
ATOM 1440 C C . VAL C 1 37 ? 6.896 30.006 20.056 1.00 38.20 112 VAL C C 1
ATOM 1441 O O . VAL C 1 37 ? 6.979 30.057 21.283 1.00 38.40 112 VAL C O 1
ATOM 1445 N N . ARG C 1 38 ? 7.935 30.024 19.216 1.00 39.64 113 ARG C N 1
ATOM 1446 C CA . ARG C 1 38 ? 9.307 30.152 19.685 1.00 42.25 113 ARG C CA 1
ATOM 1447 C C . ARG C 1 38 ? 9.985 31.301 18.948 1.00 42.96 113 ARG C C 1
ATOM 1448 O O . ARG C 1 38 ? 9.747 31.512 17.753 1.00 42.78 113 ARG C O 1
ATOM 1456 N N . ALA C 1 39 ? 10.858 32.020 19.669 1.00 43.13 114 ALA C N 1
ATOM 1457 C CA . ALA C 1 39 ? 11.630 33.098 19.079 1.00 44.49 114 ALA C CA 1
ATOM 1458 C C . ALA C 1 39 ? 13.037 33.069 19.647 1.00 47.45 114 ALA C C 1
ATOM 1459 O O . ALA C 1 39 ? 13.226 32.776 20.823 1.00 48.40 114 ALA C O 1
ATOM 1461 N N . GLU C 1 40 ? 14.012 33.335 18.784 1.00 52.04 115 GLU C N 1
ATOM 1462 C CA . GLU C 1 40 ? 15.420 33.307 19.145 1.00 57.77 115 GLU C CA 1
ATOM 1463 C C . GLU C 1 40 ? 16.098 34.467 18.431 1.00 62.10 115 GLU C C 1
ATOM 1464 O O . GLU C 1 40 ? 15.955 34.594 17.213 1.00 62.04 115 GLU C O 1
ATOM 1470 N N . LYS C 1 41 ? 16.757 35.333 19.206 1.00 67.43 116 LYS C N 1
ATOM 1471 C CA . LYS C 1 41 ? 17.518 36.427 18.631 1.00 71.48 116 LYS C CA 1
ATOM 1472 C C . LYS C 1 41 ? 18.997 36.121 18.834 1.00 76.94 116 LYS C C 1
ATOM 1473 O O . LYS C 1 41 ? 19.440 35.756 19.926 1.00 76.03 116 LYS C O 1
ATOM 1479 N N . LEU C 1 42 ? 19.745 36.253 17.740 1.00 81.69 117 LEU C N 1
ATOM 1480 C CA . LEU C 1 42 ? 21.166 35.980 17.719 1.00 87.66 117 LEU C CA 1
ATOM 1481 C C . LEU C 1 42 ? 21.903 37.304 17.554 1.00 93.24 117 LEU C C 1
ATOM 1482 O O . LEU C 1 42 ? 21.423 38.201 16.859 1.00 91.99 117 LEU C O 1
ATOM 1487 N N . ALA C 1 43 ? 23.085 37.405 18.179 1.00 99.55 118 ALA C N 1
ATOM 1488 C CA . ALA C 1 43 ? 24.026 38.482 17.902 1.00 105.82 118 ALA C CA 1
ATOM 1489 C C . ALA C 1 43 ? 24.609 38.315 16.498 1.00 109.26 118 ALA C C 1
ATOM 1490 O O . ALA C 1 43 ? 24.416 37.273 15.873 1.00 108.89 118 ALA C O 1
ATOM 1492 N N . ALA C 1 44 ? 25.339 39.325 16.008 1.00 114.59 119 ALA C N 1
ATOM 1493 C CA . ALA C 1 44 ? 26.073 39.194 14.753 1.00 117.62 119 ALA C CA 1
ATOM 1494 C C . ALA C 1 44 ? 27.038 38.006 14.822 1.00 120.79 119 ALA C C 1
ATOM 1495 O O . ALA C 1 44 ? 27.170 37.256 13.862 1.00 119.14 119 ALA C O 1
ATOM 1497 N N . ASP C 1 45 ? 27.672 37.826 15.989 1.00 125.44 120 ASP C N 1
ATOM 1498 C CA . ASP C 1 45 ? 28.582 36.729 16.285 1.00 129.10 120 ASP C CA 1
ATOM 1499 C C . ASP C 1 45 ? 27.852 35.380 16.360 1.00 123.90 120 ASP C C 1
ATOM 1500 O O . ASP C 1 45 ? 28.499 34.337 16.400 1.00 123.78 120 ASP C O 1
ATOM 1505 N N . GLY C 1 46 ? 26.517 35.395 16.417 1.00 117.62 121 GLY C N 1
ATOM 1506 C CA . GLY C 1 46 ? 25.724 34.195 16.227 1.00 111.75 121 GLY C CA 1
ATOM 1507 C C . GLY C 1 46 ? 25.314 33.579 17.559 1.00 111.63 121 GLY C C 1
ATOM 1508 O O . GLY C 1 46 ? 24.567 32.602 17.548 1.00 108.94 121 GLY C O 1
ATOM 1509 N N . THR C 1 47 ? 25.783 34.131 18.689 1.00 114.56 122 THR C N 1
ATOM 1510 C CA . THR C 1 47 ? 25.339 33.623 19.982 1.00 112.92 122 THR C CA 1
ATOM 1511 C C . THR C 1 47 ? 23.937 34.143 20.302 1.00 103.61 122 THR C C 1
ATOM 1512 O O . THR C 1 47 ? 23.458 35.096 19.691 1.00 100.37 122 THR C O 1
ATOM 1516 N N . VAL C 1 48 ? 23.303 33.481 21.278 1.00 99.14 123 VAL C N 1
ATOM 1517 C CA . VAL C 1 48 ? 21.895 33.664 21.612 1.00 88.88 123 VAL C CA 1
ATOM 1518 C C . VAL C 1 48 ? 21.768 34.838 22.572 1.00 86.54 123 VAL C C 1
ATOM 1519 O O . VAL C 1 48 ? 22.305 34.781 23.672 1.00 88.07 123 VAL C O 1
ATOM 1523 N N . MET C 1 49 ? 21.079 35.904 22.156 1.00 83.60 124 MET C N 1
ATOM 1524 C CA . MET C 1 49 ? 20.872 37.071 23.008 1.00 85.08 124 MET C CA 1
ATOM 1525 C C . MET C 1 49 ? 19.599 36.907 23.842 1.00 78.39 124 MET C C 1
ATOM 1526 O O . MET C 1 49 ? 19.591 37.208 25.031 1.00 80.04 124 MET C O 1
ATOM 1531 N N . ASN C 1 50 ? 18.526 36.423 23.209 1.00 71.25 125 ASN C N 1
ATOM 1532 C CA . ASN C 1 50 ? 17.241 36.255 23.864 1.00 67.75 125 ASN C CA 1
ATOM 1533 C C . ASN C 1 50 ? 16.547 35.048 23.243 1.00 62.13 125 ASN C C 1
ATOM 1534 O O . ASN C 1 50 ? 16.581 34.847 22.026 1.00 59.30 125 ASN C O 1
ATOM 1539 N N . THR C 1 51 ? 15.879 34.257 24.097 1.00 58.38 126 THR C N 1
ATOM 1540 C CA . THR C 1 51 ? 14.995 33.200 23.636 1.00 53.70 126 THR C CA 1
ATOM 1541 C C . THR C 1 51 ? 13.639 33.354 24.304 1.00 50.17 126 THR C C 1
ATOM 1542 O O . THR C 1 51 ? 13.531 33.861 25.415 1.00 52.37 126 THR C O 1
ATOM 1546 N N . PHE C 1 52 ? 12.612 32.872 23.608 1.00 45.92 127 PHE C N 1
ATOM 1547 C CA . PHE C 1 52 ? 11.248 32.928 24.078 1.00 43.62 127 PHE C CA 1
ATOM 1548 C C . PHE C 1 52 ? 10.490 31.710 23.566 1.00 40.40 127 PHE C C 1
ATOM 1549 O O . PHE C 1 52 ? 10.709 31.295 22.443 1.00 40.81 127 PHE C O 1
ATOM 1557 N N . ALA C 1 53 ? 9.574 31.179 24.380 1.00 39.21 128 ALA C N 1
ATOM 1558 C CA . ALA C 1 53 ? 8.718 30.071 23.983 1.00 37.24 128 ALA C CA 1
ATOM 1559 C C . ALA C 1 53 ? 7.370 30.195 24.697 1.00 37.24 128 ALA C C 1
ATOM 1560 O O . ALA C 1 53 ? 7.311 30.573 25.861 1.00 38.49 128 ALA C O 1
ATOM 1562 N N . HIS C 1 54 ? 6.306 29.917 23.951 1.00 36.44 129 HIS C N 1
ATOM 1563 C CA . HIS C 1 54 ? 4.934 29.918 24.429 1.00 38.19 129 HIS C CA 1
ATOM 1564 C C . HIS C 1 54 ? 4.330 28.595 23.985 1.00 37.23 129 HIS C C 1
ATOM 1565 O O . HIS C 1 54 ? 4.296 28.339 22.787 1.00 36.90 129 HIS C O 1
ATOM 1572 N N . LYS C 1 55 ? 3.931 27.748 24.946 1.00 37.72 130 LYS C N 1
ATOM 1573 C CA . LYS C 1 55 ? 3.331 26.460 24.672 1.00 39.07 130 LYS C CA 1
ATOM 1574 C C . LYS C 1 55 ? 1.906 26.483 25.205 1.00 36.42 130 LYS C C 1
ATOM 1575 O O . LYS C 1 55 ? 1.681 26.819 26.356 1.00 35.89 130 LYS C O 1
ATOM 1581 N N . SER C 1 56 ? 0.954 26.098 24.368 1.00 34.74 131 SER C N 1
ATOM 1582 C CA . SER C 1 56 ? -0.424 25.973 24.799 1.00 36.45 131 SER C CA 1
ATOM 1583 C C . SER C 1 56 ? -1.097 24.856 24.013 1.00 37.79 131 SER C C 1
ATOM 1584 O O . SER C 1 56 ? -0.506 24.267 23.121 1.00 37.34 131 SER C O 1
ATOM 1587 N N . GLN C 1 57 ? -2.339 24.556 24.377 1.00 42.05 132 GLN C N 1
ATOM 1588 C CA . GLN C 1 57 ? -3.090 23.483 23.761 1.00 46.46 132 GLN C CA 1
ATOM 1589 C C . GLN C 1 57 ? -4.440 24.028 23.309 1.00 49.30 132 GLN C C 1
ATOM 1590 O O . GLN C 1 57 ? -5.092 24.720 24.067 1.00 50.80 132 GLN C O 1
ATOM 1596 N N . LEU C 1 58 ? -4.868 23.673 22.098 1.00 52.96 133 LEU C N 1
ATOM 1597 C CA . LEU C 1 58 ? -6.123 24.148 21.541 1.00 54.01 133 LEU C CA 1
ATOM 1598 C C . LEU C 1 58 ? -7.268 23.395 22.186 1.00 56.91 133 LEU C C 1
ATOM 1599 O O . LEU C 1 58 ? -7.132 22.204 22.430 1.00 59.76 133 LEU C O 1
ATOM 1604 N N . PRO C 1 59 ? -8.423 24.043 22.450 1.00 60.12 134 PRO C N 1
ATOM 1605 C CA . PRO C 1 59 ? -9.613 23.320 22.915 1.00 63.34 134 PRO C CA 1
ATOM 1606 C C . PRO C 1 59 ? -9.976 22.138 22.018 1.00 64.87 134 PRO C C 1
ATOM 1607 O O . PRO C 1 59 ? -9.698 22.143 20.824 1.00 61.36 134 PRO C O 1
ATOM 1611 N N . GLU C 1 60 ? -10.638 21.144 22.601 1.00 70.40 135 GLU C N 1
ATOM 1612 C CA . GLU C 1 60 ? -10.989 19.921 21.893 1.00 77.21 135 GLU C CA 1
ATOM 1613 C C . GLU C 1 60 ? -11.831 20.231 20.654 1.00 78.57 135 GLU C C 1
ATOM 1614 O O . GLU C 1 60 ? -11.710 19.540 19.644 1.00 80.86 135 GLU C O 1
ATOM 1620 N N . ASP C 1 61 ? -12.661 21.279 20.714 1.00 78.28 136 ASP C N 1
ATOM 1621 C CA . ASP C 1 61 ? -13.593 21.565 19.632 1.00 80.77 136 ASP C CA 1
ATOM 1622 C C . ASP C 1 61 ? -12.991 22.516 18.598 1.00 75.17 136 ASP C C 1
ATOM 1623 O O . ASP C 1 61 ? -13.711 23.050 17.774 1.00 75.84 136 ASP C O 1
ATOM 1628 N N . VAL C 1 62 ? -11.677 22.718 18.617 1.00 71.39 137 VAL C N 1
ATOM 1629 C CA . VAL C 1 62 ? -11.018 23.594 17.655 1.00 69.08 137 VAL C CA 1
ATOM 1630 C C . VAL C 1 62 ? -10.272 22.738 16.635 1.00 68.70 137 VAL C C 1
ATOM 1631 O O . VAL C 1 62 ? -9.667 21.731 16.985 1.00 70.61 137 VAL C O 1
ATOM 1635 N N . ASP C 1 63 ? -10.273 23.176 15.376 1.00 68.97 138 ASP C N 1
ATOM 1636 C CA . ASP C 1 63 ? -9.685 22.387 14.308 1.00 69.49 138 ASP C CA 1
ATOM 1637 C C . ASP C 1 63 ? -8.215 22.764 14.105 1.00 64.52 138 ASP C C 1
ATOM 1638 O O . ASP C 1 63 ? -7.894 23.838 13.593 1.00 62.91 138 ASP C O 1
ATOM 1643 N N . PRO C 1 64 ? -7.265 21.859 14.432 1.00 62.48 139 PRO C N 1
ATOM 1644 C CA . PRO C 1 64 ? -5.840 22.198 14.361 1.00 59.37 139 PRO C CA 1
ATOM 1645 C C . PRO C 1 64 ? -5.361 22.657 12.986 1.00 59.76 139 PRO C C 1
ATOM 1646 O O . PRO C 1 64 ? -4.460 23.506 12.891 1.00 57.47 139 PRO C O 1
ATOM 1650 N N . THR C 1 65 ? -5.984 22.097 11.936 1.00 61.30 140 THR C N 1
ATOM 1651 C CA . THR C 1 65 ? -5.607 22.403 10.562 1.00 62.78 140 THR C CA 1
ATOM 1652 C C . THR C 1 65 ? -5.981 23.841 10.201 1.00 61.59 140 THR C C 1
ATOM 1653 O O . THR C 1 65 ? -5.419 24.376 9.257 1.00 61.57 140 THR C O 1
ATOM 1657 N N . SER C 1 66 ? -6.900 24.455 10.965 1.00 62.14 141 SER C N 1
ATOM 1658 C CA . SER C 1 66 ? -7.436 25.778 10.670 1.00 61.88 141 SER C CA 1
ATOM 1659 C C . SER C 1 66 ? -6.576 26.892 11.270 1.00 57.79 141 SER C C 1
ATOM 1660 O O . SER C 1 66 ? -6.875 28.062 11.067 1.00 57.86 141 SER C O 1
ATOM 1663 N N . VAL C 1 67 ? -5.524 26.531 12.012 1.00 56.19 142 VAL C N 1
ATOM 1664 C CA . VAL C 1 67 ? -4.779 27.512 12.788 1.00 54.67 142 VAL C CA 1
ATOM 1665 C C . VAL C 1 67 ? -4.054 28.478 11.855 1.00 54.74 142 VAL C C 1
ATOM 1666 O O . VAL C 1 67 ? -3.337 28.032 10.970 1.00 57.00 142 VAL C O 1
ATOM 1670 N N . THR C 1 68 ? -4.177 29.788 12.084 1.00 54.01 143 THR C N 1
ATOM 1671 C CA . THR C 1 68 ? -3.348 30.757 11.383 1.00 52.07 143 THR C CA 1
ATOM 1672 C C . THR C 1 68 ? -2.691 31.693 12.393 1.00 51.90 143 THR C C 1
ATOM 1673 O O . THR C 1 68 ? -3.076 31.746 13.555 1.00 52.76 143 THR C O 1
ATOM 1677 N N . SER C 1 69 ? -1.677 32.428 11.951 1.00 50.70 144 SER C N 1
ATOM 1678 C CA . SER C 1 69 ? -0.891 33.265 12.840 1.00 50.82 144 SER C CA 1
ATOM 1679 C C . SER C 1 69 ? -0.540 34.541 12.092 1.00 53.20 144 SER C C 1
ATOM 1680 O O . SER C 1 69 ? -0.414 34.490 10.876 1.00 52.89 144 SER C O 1
ATOM 1683 N N . ALA C 1 70 ? -0.369 35.655 12.810 1.00 55.80 145 ALA C N 1
ATOM 1684 C CA . ALA C 1 70 ? -0.110 36.946 12.185 1.00 58.31 145 ALA C CA 1
ATOM 1685 C C . ALA C 1 70 ? 0.543 37.892 13.192 1.00 60.48 145 ALA C C 1
ATOM 1686 O O . ALA C 1 70 ? 0.185 37.922 14.360 1.00 59.76 145 ALA C O 1
ATOM 1688 N N . LEU C 1 71 ? 1.503 38.686 12.711 1.00 65.26 146 LEU C N 1
ATOM 1689 C CA . LEU C 1 71 ? 2.190 39.675 13.527 1.00 68.04 146 LEU C CA 1
ATOM 1690 C C . LEU C 1 71 ? 1.458 41.001 13.437 1.00 71.19 146 LEU C C 1
ATOM 1691 O O . LEU C 1 71 ? 1.280 41.532 12.355 1.00 72.86 146 LEU C O 1
ATOM 1696 N N . ARG C 1 72 ? 1.070 41.542 14.586 1.00 75.15 147 ARG C N 1
ATOM 1697 C CA . ARG C 1 72 ? 0.374 42.821 14.625 1.00 82.59 147 ARG C CA 1
ATOM 1698 C C . ARG C 1 72 ? 1.395 43.954 14.651 1.00 84.65 147 ARG C C 1
ATOM 1699 O O . ARG C 1 72 ? 2.557 43.733 14.989 1.00 82.48 147 ARG C O 1
ATOM 1707 N N . GLU C 1 73 ? 0.937 45.175 14.347 1.00 90.50 148 GLU C N 1
ATOM 1708 C CA . GLU C 1 73 ? 1.824 46.319 14.194 1.00 94.05 148 GLU C CA 1
ATOM 1709 C C . GLU C 1 73 ? 2.530 46.647 15.509 1.00 93.88 148 GLU C C 1
ATOM 1710 O O . GLU C 1 73 ? 3.593 47.263 15.495 1.00 95.85 148 GLU C O 1
ATOM 1716 N N . ASP C 1 74 ? 1.941 46.230 16.639 1.00 92.69 149 ASP C N 1
ATOM 1717 C CA . ASP C 1 74 ? 2.522 46.475 17.953 1.00 92.33 149 ASP C CA 1
ATOM 1718 C C . ASP C 1 74 ? 3.595 45.435 18.292 1.00 88.26 149 ASP C C 1
ATOM 1719 O O . ASP C 1 74 ? 4.171 45.481 19.380 1.00 90.06 149 ASP C O 1
ATOM 1724 N N . GLY C 1 75 ? 3.827 44.476 17.387 1.00 83.55 150 GLY C N 1
ATOM 1725 C CA . GLY C 1 75 ? 4.895 43.504 17.552 1.00 81.33 150 GLY C CA 1
ATOM 1726 C C . GLY C 1 75 ? 4.409 42.172 18.123 1.00 75.41 150 GLY C C 1
ATOM 1727 O O . GLY C 1 75 ? 5.143 41.198 18.069 1.00 75.30 150 GLY C O 1
ATOM 1728 N N . SER C 1 76 ? 3.199 42.135 18.693 1.00 72.92 151 SER C N 1
ATOM 1729 C CA . SER C 1 76 ? 2.658 40.900 19.231 1.00 69.37 151 SER C CA 1
ATOM 1730 C C . SER C 1 76 ? 2.136 40.007 18.101 1.00 64.15 151 SER C C 1
ATOM 1731 O O . SER C 1 76 ? 1.927 40.472 16.975 1.00 65.20 151 SER C O 1
ATOM 1734 N N . LEU C 1 77 ? 1.932 38.729 18.423 1.00 58.21 152 LEU C N 1
ATOM 1735 C CA . LEU C 1 77 ? 1.509 37.743 17.445 1.00 57.54 152 LEU C CA 1
ATOM 1736 C C . LEU C 1 77 ? 0.122 37.228 17.811 1.00 56.60 152 LEU C C 1
ATOM 1737 O O . LEU C 1 77 ? -0.138 36.923 18.966 1.00 55.57 152 LEU C O 1
ATOM 1742 N N . THR C 1 78 ? -0.763 37.115 16.821 1.00 56.75 153 THR C N 1
ATOM 1743 C CA . THR C 1 78 ? -2.113 36.641 17.058 1.00 58.03 153 THR C CA 1
ATOM 1744 C C . THR C 1 78 ? -2.228 35.255 16.452 1.00 56.18 153 THR C C 1
ATOM 1745 O O . THR C 1 78 ? -1.742 35.004 15.350 1.00 57.35 153 THR C O 1
ATOM 1749 N N . ILE C 1 79 ? -2.853 34.364 17.214 1.00 56.22 154 ILE C N 1
ATOM 1750 C CA . ILE C 1 79 ? -3.179 33.026 16.766 1.00 55.29 154 ILE C CA 1
ATOM 1751 C C . ILE C 1 79 ? -4.698 32.952 16.617 1.00 60.22 154 ILE C C 1
ATOM 1752 O O . ILE C 1 79 ? -5.413 33.224 17.582 1.00 62.86 154 ILE C O 1
ATOM 1757 N N . ARG C 1 80 ? -5.180 32.574 15.425 1.00 60.69 155 ARG C N 1
ATOM 1758 C CA . ARG C 1 80 ? -6.598 32.345 15.220 1.00 64.57 155 ARG C CA 1
ATOM 1759 C C . ARG C 1 80 ? -6.852 30.921 14.754 1.00 61.17 155 ARG C C 1
ATOM 1760 O O . ARG C 1 80 ? -5.994 30.282 14.156 1.00 59.83 155 ARG C O 1
ATOM 1768 N N . ALA C 1 81 ? -8.063 30.448 15.028 1.00 61.29 156 ALA C N 1
ATOM 1769 C CA . ALA C 1 81 ? -8.496 29.134 14.602 1.00 61.05 156 ALA C CA 1
ATOM 1770 C C . ALA C 1 81 ? -10.018 29.108 14.618 1.00 66.19 156 ALA C C 1
ATOM 1771 O O . ALA C 1 81 ? -10.645 29.951 15.246 1.00 69.21 156 ALA C O 1
ATOM 1773 N N . ARG C 1 82 ? -10.603 28.123 13.947 1.00 69.70 157 ARG C N 1
ATOM 1774 C CA . ARG C 1 82 ? -12.042 27.963 13.941 1.00 77.14 157 ARG C CA 1
ATOM 1775 C C . ARG C 1 82 ? -12.391 26.727 14.765 1.00 77.39 157 ARG C C 1
ATOM 1776 O O . ARG C 1 82 ? -11.611 25.774 14.837 1.00 73.90 157 ARG C O 1
ATOM 1784 N N . ARG C 1 83 ? -13.568 26.754 15.397 1.00 82.92 158 ARG C N 1
ATOM 1785 C CA . ARG C 1 83 ? -14.123 25.583 16.056 1.00 88.01 158 ARG C CA 1
ATOM 1786 C C . ARG C 1 83 ? -14.693 24.642 14.993 1.00 93.93 158 ARG C C 1
ATOM 1787 O O . ARG C 1 83 ? -15.282 25.109 14.019 1.00 95.38 158 ARG C O 1
ATOM 1795 N N . HIS C 1 84 ? -14.405 23.336 15.142 1.00 96.69 159 HIS C N 1
ATOM 1796 C CA . HIS C 1 84 ? -14.921 22.303 14.250 1.00 100.85 159 HIS C CA 1
ATOM 1797 C C . HIS C 1 84 ? -16.420 22.525 14.076 1.00 103.01 159 HIS C C 1
ATOM 1798 O O . HIS C 1 84 ? -17.035 22.774 15.135 1.00 102.39 159 HIS C O 1
#

Organism: Homo sapiens (NCBI:txid9606)

Solvent-accessible surface area: 13792 Å² total; per-residue (Å²): 145,75,42,98,39,50,5,78,0,153,114,20,40,66,80,24,14,42,6,26,11,48,59,22,78,2,36,0,34,0,42,69,103,28,120,119,42,83,58,124,38,6,32,5,14,50,13,31,1,20,143,65,0,41,27,68,20,5,76,50,54,75,103,185,76,21,6,8,9,0,135,6,168,71,101,180,228,117,129,7,110,63,39,98,39,59,3,79,1,139,118,27,50,85,151,23,24,103,53,63,55,67,117,45,92,3,42,0,57,2,77,55,98,31,121,117,42,85,84,101,40,23,27,6,14,57,17,48,2,18,165,51,7,58,47,125,38,26,84,57,44,85,112,182,78,23,7,1,4,0,116,6,92,68,104,106,155,75,39,96,40,75,4,80,0,150,117,26,47,52,79,29,10,47,7,16,8,50,54,47,100,2,53,0,84,4,93,78,94,33,121,118,40,82,86,92,70,85,60,58,54,153,37,110,6,48,183,74,4,32,20,38,29,11,80,19,50,73,121,190,89,26,16,6,6,0,114,6,176,84,146